Protein AF-0000000084914419 (afdb_homodimer)

Structure (mmCIF, N/CA/C/O backbone):
data_AF-0000000084914419-model_v1
#
loop_
_entity.id
_entity.type
_entity.pdbx_description
1 polymer 'Transcription factor CBF/NF-Y/archaeal histone domain-containing protein'
#
loop_
_atom_site.group_PDB
_atom_site.id
_atom_site.type_symbol
_atom_site.label_atom_id
_atom_site.label_alt_id
_atom_site.label_comp_id
_atom_site.label_asym_id
_atom_site.label_entity_id
_atom_site.label_seq_id
_atom_site.pdbx_PDB_ins_code
_atom_site.Cartn_x
_atom_site.Cartn_y
_atom_site.Cartn_z
_atom_site.occupancy
_atom_site.B_iso_or_equiv
_atom_site.auth_seq_id
_atom_site.auth_comp_id
_atom_site.auth_asym_id
_atom_site.auth_atom_id
_atom_site.pdbx_PDB_model_num
ATOM 1 N N . MET A 1 1 ? -6.496 -15.656 9.492 1 21.55 1 MET A N 1
ATOM 2 C CA . MET A 1 1 ? -5.09 -15.273 9.523 1 21.55 1 MET A CA 1
ATOM 3 C C . MET A 1 1 ? -4.883 -13.883 8.93 1 21.55 1 MET A C 1
ATOM 5 O O . MET A 1 1 ? -5.789 -13.336 8.305 1 21.55 1 MET A O 1
ATOM 9 N N . SER A 1 2 ? -3.531 -13.297 8.883 1 28.34 2 SER A N 1
ATOM 10 C CA . SER A 1 2 ? -2.791 -12.039 8.852 1 28.34 2 SER A CA 1
ATOM 11 C C . SER A 1 2 ? -2.857 -11.398 7.469 1 28.34 2 SER A C 1
ATOM 13 O O . SER A 1 2 ? -1.87 -11.398 6.73 1 28.34 2 SER A O 1
ATOM 15 N N . ASP A 1 3 ? -3.721 -11.43 6.793 1 35.62 3 ASP A N 1
ATOM 16 C CA . ASP A 1 3 ? -4.102 -10.883 5.492 1 35.62 3 ASP A CA 1
ATOM 17 C C . ASP A 1 3 ? -3.797 -9.391 5.418 1 35.62 3 ASP A C 1
ATOM 19 O O . ASP A 1 3 ? -4.145 -8.727 4.438 1 35.62 3 ASP A O 1
ATOM 23 N N . ASP A 1 4 ? -3.674 -8.656 6.512 1 37.75 4 ASP A N 1
ATOM 24 C CA . ASP A 1 4 ? -3.85 -7.238 6.82 1 37.75 4 ASP A CA 1
ATOM 25 C C . ASP A 1 4 ? -2.68 -6.414 6.297 1 37.75 4 ASP A C 1
ATOM 27 O O . ASP A 1 4 ? -2.816 -5.207 6.07 1 37.75 4 ASP A O 1
ATOM 31 N N . LEU A 1 5 ? -1.424 -6.922 6.523 1 41 5 LEU A N 1
ATOM 32 C CA . LEU A 1 5 ? -0.27 -6.031 6.441 1 41 5 LEU A CA 1
ATOM 33 C C . LEU A 1 5 ? 0.104 -5.762 4.988 1 41 5 LEU A C 1
ATOM 35 O O . LEU A 1 5 ? 1.113 -5.109 4.715 1 41 5 LEU A O 1
ATOM 39 N N . ALA A 1 6 ? -0.459 -6.469 3.99 1 44.22 6 ALA A N 1
ATOM 40 C CA . ALA A 1 6 ? -0.007 -6.359 2.605 1 44.22 6 ALA A CA 1
ATOM 41 C C . ALA A 1 6 ? -0.702 -5.199 1.896 1 44.22 6 ALA A C 1
ATOM 43 O O . ALA A 1 6 ? -1.805 -4.801 2.275 1 44.22 6 ALA A O 1
ATOM 44 N N . LEU A 1 7 ? 0.088 -4.238 1.209 1 53.97 7 LEU A N 1
ATOM 45 C CA . LEU A 1 7 ? -0.466 -3.195 0.351 1 53.97 7 LEU A CA 1
ATOM 46 C C . LEU A 1 7 ? -1.668 -3.715 -0.43 1 53.97 7 LEU A C 1
ATOM 48 O O . LEU A 1 7 ? -1.66 -4.855 -0.901 1 53.97 7 LEU A O 1
ATOM 52 N N . PRO A 1 8 ? -2.723 -3.025 -0.283 1 53.56 8 PRO A N 1
ATOM 53 C CA . PRO A 1 8 ? -3.857 -3.482 -1.089 1 53.56 8 PRO A CA 1
ATOM 54 C C . PRO A 1 8 ? -3.471 -3.783 -2.535 1 53.56 8 PRO A C 1
ATOM 56 O O . PRO A 1 8 ? -2.807 -2.969 -3.182 1 53.56 8 PRO A O 1
ATOM 59 N N . LYS A 1 9 ? -3.801 -4.91 -2.984 1 60.16 9 LYS A N 1
ATOM 60 C CA . LYS A 1 9 ? -3.502 -5.395 -4.328 1 60.16 9 LYS A CA 1
ATOM 61 C C . LYS A 1 9 ? -4.035 -4.438 -5.391 1 60.16 9 LYS A C 1
ATOM 63 O O . LYS A 1 9 ? -3.383 -4.207 -6.41 1 60.16 9 LYS A O 1
ATOM 68 N N . ALA A 1 10 ? -5.203 -3.854 -4.965 1 60.16 10 ALA A N 1
ATOM 69 C CA . ALA A 1 10 ? -5.824 -2.955 -5.93 1 60.16 10 ALA A CA 1
ATOM 70 C C . ALA A 1 10 ? -4.973 -1.71 -6.152 1 60.16 10 ALA A C 1
ATOM 72 O O . ALA A 1 10 ? -4.812 -1.254 -7.289 1 60.16 10 ALA A O 1
ATOM 73 N N . ALA A 1 11 ? -4.414 -1.115 -5.109 1 60.81 11 ALA A N 1
ATOM 74 C CA . ALA A 1 11 ? -3.537 0.046 -5.238 1 60.81 11 ALA A CA 1
ATOM 75 C C . ALA A 1 11 ? -2.254 -0.317 -5.98 1 60.81 11 ALA A C 1
ATOM 77 O O . ALA A 1 11 ? -1.783 0.444 -6.828 1 60.81 11 ALA A O 1
ATOM 78 N N . LEU A 1 12 ? -1.753 -1.44 -5.652 1 64.62 12 LEU A N 1
ATOM 79 C CA . LEU A 1 12 ? -0.555 -1.93 -6.324 1 64.62 12 LEU A CA 1
ATOM 80 C C . LEU A 1 12 ? -0.812 -2.125 -7.816 1 64.62 12 LEU A C 1
ATOM 82 O O . LEU A 1 12 ? 0.019 -1.754 -8.648 1 64.62 12 LEU A O 1
ATOM 86 N N . ASP A 1 13 ? -2.043 -2.576 -8.18 1 67.88 13 ASP A N 1
ATOM 87 C CA . ASP A 1 13 ? -2.408 -2.797 -9.578 1 67.88 13 ASP A CA 1
ATOM 88 C C . ASP A 1 13 ? -2.457 -1.479 -10.344 1 67.88 13 ASP A C 1
ATOM 90 O O . ASP A 1 13 ? -1.973 -1.396 -11.477 1 67.88 13 ASP A O 1
ATOM 94 N N . LYS A 1 14 ? -3.037 -0.556 -9.688 1 68.69 14 LYS A N 1
ATOM 95 C CA . LYS A 1 14 ? -3.15 0.754 -10.32 1 68.69 14 LYS A CA 1
ATOM 96 C C . LYS A 1 14 ? -1.773 1.372 -10.555 1 68.69 14 LYS A C 1
ATOM 98 O O . LYS A 1 14 ? -1.511 1.932 -11.617 1 68.69 14 LYS A O 1
ATOM 103 N N . LEU A 1 15 ? -0.928 1.227 -9.641 1 68.56 15 LEU A N 1
ATOM 104 C CA . LEU A 1 15 ? 0.414 1.792 -9.727 1 68.56 15 LEU A CA 1
ATOM 105 C C . LEU A 1 15 ? 1.236 1.089 -10.797 1 68.56 15 LEU A C 1
ATOM 107 O O . LEU A 1 15 ? 1.992 1.733 -11.531 1 68.56 15 LEU A O 1
ATOM 111 N N . ILE A 1 16 ? 1.043 -0.163 -10.836 1 67.38 16 ILE A N 1
ATOM 112 C CA . ILE A 1 16 ? 1.787 -0.962 -11.797 1 67.38 16 ILE A CA 1
ATOM 113 C C . ILE A 1 16 ? 1.252 -0.702 -13.203 1 67.38 16 ILE A C 1
ATOM 115 O O . ILE A 1 16 ? 2.025 -0.574 -14.15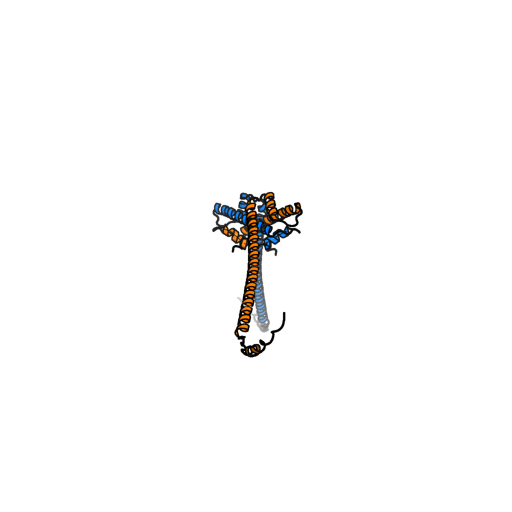6 1 67.38 16 ILE A O 1
ATOM 119 N N . LYS A 1 17 ? -0.083 -0.649 -13.281 1 64.69 17 LYS A N 1
ATOM 120 C CA . LYS A 1 17 ? -0.724 -0.437 -14.578 1 64.69 17 LYS A CA 1
ATOM 121 C C . LYS A 1 17 ? -0.284 0.885 -15.203 1 64.69 17 LYS A C 1
ATOM 123 O O . LYS A 1 17 ? -0.212 1.008 -16.422 1 64.69 17 LYS A O 1
ATOM 128 N N . GLN A 1 18 ? -0.116 1.788 -14.383 1 61.72 18 GLN A N 1
ATOM 129 C CA . GLN A 1 18 ? 0.331 3.082 -14.891 1 61.72 18 GLN A CA 1
ATOM 130 C C . GLN A 1 18 ? 1.66 2.955 -15.625 1 61.72 18 GLN A C 1
ATOM 132 O O . GLN A 1 18 ? 1.962 3.758 -16.516 1 61.72 18 GLN A O 1
ATOM 137 N N . HIS A 1 19 ? 2.361 2.061 -15.258 1 58.09 19 HIS A N 1
ATOM 138 C CA . HIS A 1 19 ? 3.684 1.934 -15.859 1 58.09 19 HIS A CA 1
ATOM 139 C C . HIS A 1 19 ? 3.752 0.726 -16.797 1 58.09 19 HIS A C 1
ATOM 141 O O . HIS A 1 19 ? 4.719 0.565 -17.531 1 58.09 19 HIS A O 1
ATOM 147 N N . LEU A 1 20 ? 2.732 -0.227 -16.547 1 60 20 LEU A N 1
ATOM 148 C CA . LEU A 1 20 ? 2.789 -1.429 -17.375 1 60 20 LEU A CA 1
ATOM 149 C C . LEU A 1 20 ? 1.917 -1.276 -18.609 1 60 20 LEU A C 1
ATOM 151 O O . LEU A 1 20 ? 0.817 -0.722 -18.531 1 60 20 LEU A O 1
ATOM 155 N N . GLY A 1 21 ? 2.461 -0.674 -19.531 1 49.22 21 GLY A N 1
ATOM 156 C CA . GLY A 1 21 ? 1.739 -0.713 -20.781 1 49.22 21 GLY A CA 1
ATOM 157 C C . GLY A 1 21 ? 0.874 -1.949 -20.938 1 49.22 21 GLY A C 1
ATOM 158 O O . GLY A 1 21 ? 0.257 -2.406 -19.984 1 49.22 21 GLY A O 1
ATOM 159 N N . SER A 1 22 ? 1.064 -2.586 -22.156 1 52.72 22 SER A N 1
ATOM 160 C CA . SER A 1 22 ? 0.425 -3.775 -22.719 1 52.72 22 SER A CA 1
ATOM 161 C C . SER A 1 22 ? 0.818 -5.027 -21.938 1 52.72 22 SER A C 1
ATOM 163 O O . SER A 1 22 ? 0.298 -6.113 -22.188 1 52.72 22 SER A O 1
ATOM 165 N N . VAL A 1 23 ? 1.902 -4.945 -21.062 1 58.88 23 VAL A N 1
ATOM 166 C CA . VAL A 1 23 ? 2.445 -6.184 -20.516 1 58.88 23 VAL A CA 1
ATOM 167 C C . VAL A 1 23 ? 1.723 -6.531 -19.219 1 58.88 23 VAL A C 1
ATOM 169 O O . VAL A 1 23 ? 1.435 -5.648 -18.406 1 58.88 23 VAL A O 1
ATOM 172 N N . ARG A 1 24 ? 1.302 -7.762 -19.078 1 73.56 24 ARG A N 1
ATOM 173 C CA . ARG A 1 24 ? 0.548 -8.289 -17.953 1 73.56 24 ARG A CA 1
ATOM 174 C C . ARG A 1 24 ? 1.47 -8.602 -16.781 1 73.56 24 ARG A C 1
ATOM 176 O O . ARG A 1 24 ? 2.545 -9.172 -16.953 1 73.56 24 ARG A O 1
ATOM 183 N N . ALA A 1 25 ? 1.325 -8.016 -15.68 1 81.62 25 ALA A N 1
ATOM 184 C CA . ALA A 1 25 ? 2.057 -8.336 -14.453 1 81.62 25 ALA A CA 1
ATOM 185 C C . ALA A 1 25 ? 1.453 -9.562 -13.766 1 81.62 25 ALA A C 1
ATOM 187 O O . ALA A 1 25 ? 0.256 -9.586 -13.477 1 81.62 25 ALA A O 1
ATOM 188 N N . SER A 1 26 ? 2.348 -10.547 -13.648 1 81.62 26 SER A N 1
ATOM 189 C CA . SER A 1 26 ? 1.874 -11.742 -12.961 1 81.62 26 SER A CA 1
ATOM 190 C C . SER A 1 26 ? 1.506 -11.445 -11.516 1 81.62 26 SER A C 1
ATOM 192 O O . SER A 1 26 ? 2.014 -10.484 -10.93 1 81.62 26 SER A O 1
ATOM 194 N N . SER A 1 27 ? 0.584 -12.188 -10.984 1 81.31 27 SER A N 1
ATOM 195 C CA . SER A 1 27 ? 0.19 -12.055 -9.586 1 81.31 27 SER A CA 1
ATOM 196 C C . SER A 1 27 ? 1.38 -12.258 -8.656 1 81.31 27 SER A C 1
ATOM 198 O O . SER A 1 27 ? 1.478 -11.602 -7.613 1 81.31 27 SER A O 1
ATOM 200 N N . ASP A 1 28 ? 2.258 -13.078 -9.07 1 84.69 28 ASP A N 1
ATOM 201 C CA . ASP A 1 28 ? 3.447 -13.375 -8.281 1 84.69 28 ASP A CA 1
ATOM 202 C C . ASP A 1 28 ? 4.371 -12.156 -8.195 1 84.69 28 ASP A C 1
ATOM 204 O O . ASP A 1 28 ? 4.98 -11.906 -7.156 1 84.69 28 ASP A O 1
ATOM 208 N N . LEU A 1 29 ? 4.336 -11.469 -9.234 1 86.56 29 LEU A N 1
ATOM 209 C CA . LEU A 1 29 ? 5.141 -10.25 -9.289 1 86.56 29 LEU A CA 1
ATOM 210 C C . LEU A 1 29 ? 4.605 -9.203 -8.32 1 86.56 29 LEU A C 1
ATOM 212 O O . LEU A 1 29 ? 5.379 -8.562 -7.602 1 86.56 29 LEU A O 1
ATOM 216 N N . LYS A 1 30 ? 3.408 -9.078 -8.32 1 84.44 30 LYS A N 1
ATOM 217 C CA . LYS A 1 30 ? 2.77 -8.102 -7.441 1 84.44 30 LYS A CA 1
ATOM 218 C C . LYS A 1 30 ? 3.043 -8.414 -5.973 1 84.44 30 LYS A C 1
ATOM 220 O O . LYS A 1 30 ? 3.285 -7.512 -5.172 1 84.44 30 LYS A O 1
ATOM 225 N N . THR A 1 31 ? 3.053 -9.648 -5.66 1 86 31 THR A N 1
ATOM 226 C CA . THR A 1 31 ? 3.344 -10.094 -4.301 1 86 31 THR A CA 1
ATOM 227 C C . THR A 1 31 ? 4.789 -9.773 -3.928 1 86 31 THR A C 1
ATOM 229 O O . THR A 1 31 ? 5.07 -9.359 -2.803 1 86 31 THR A O 1
ATOM 232 N N . ALA A 1 32 ? 5.621 -9.945 -4.836 1 90.19 32 ALA A N 1
ATOM 233 C CA . ALA A 1 32 ? 7.039 -9.672 -4.598 1 90.19 32 ALA A CA 1
ATOM 234 C C . ALA A 1 32 ? 7.273 -8.188 -4.344 1 90.19 32 ALA A C 1
ATOM 236 O O . ALA A 1 32 ? 7.984 -7.816 -3.406 1 90.19 32 ALA A O 1
ATOM 237 N N . ILE A 1 33 ? 6.684 -7.355 -5.152 1 89.94 33 ILE A N 1
ATOM 238 C CA . ILE A 1 33 ? 6.824 -5.914 -5.012 1 89.94 33 ILE A CA 1
ATOM 239 C C . ILE A 1 33 ? 6.223 -5.465 -3.68 1 89.94 33 ILE A C 1
ATOM 241 O O . ILE A 1 33 ? 6.809 -4.641 -2.973 1 89.94 33 ILE A O 1
ATOM 245 N N . SER A 1 34 ? 5.117 -5.992 -3.385 1 87.81 34 SER A N 1
ATOM 246 C CA . SER A 1 34 ? 4.465 -5.672 -2.119 1 87.81 34 SER A CA 1
ATOM 247 C C . SER A 1 34 ? 5.359 -6.02 -0.934 1 87.81 34 SER A C 1
ATOM 249 O O . SER A 1 34 ? 5.414 -5.273 0.048 1 87.81 34 SER A O 1
ATOM 251 N N . ALA A 1 35 ? 6.051 -7.129 -1.002 1 88.38 35 ALA A N 1
ATOM 252 C CA . ALA A 1 35 ? 6.973 -7.547 0.051 1 88.38 35 ALA A CA 1
ATOM 253 C C . ALA A 1 35 ? 8.125 -6.559 0.196 1 88.38 35 ALA A C 1
ATOM 255 O O . ALA A 1 35 ? 8.555 -6.254 1.312 1 88.38 35 ALA A O 1
ATOM 256 N N . CYS A 1 36 ? 8.508 -6.102 -0.906 1 91.38 36 CYS A N 1
ATOM 257 C CA . CYS A 1 36 ? 9.57 -5.102 -0.876 1 91.38 36 CYS A CA 1
ATOM 258 C C . CYS A 1 36 ? 9.102 -3.82 -0.202 1 91.38 36 CYS A C 1
ATOM 260 O O . CYS A 1 36 ? 9.812 -3.248 0.624 1 91.38 36 CYS A O 1
ATOM 262 N N . CYS A 1 37 ? 7.945 -3.385 -0.566 1 90.12 37 CYS A N 1
ATOM 263 C CA . CYS A 1 37 ? 7.379 -2.184 0.039 1 90.12 37 CYS A CA 1
ATOM 264 C C . CYS A 1 37 ? 7.238 -2.348 1.548 1 90.12 37 CYS A C 1
ATOM 266 O O . CYS A 1 37 ? 7.566 -1.438 2.309 1 90.12 37 CYS A O 1
ATOM 268 N N . THR A 1 38 ? 6.824 -3.439 1.947 1 87.75 38 THR A N 1
ATOM 269 C CA . THR A 1 38 ? 6.672 -3.723 3.369 1 87.75 38 THR A CA 1
ATOM 270 C C . THR A 1 38 ? 8.016 -3.621 4.086 1 87.75 38 THR A C 1
ATOM 272 O O . THR A 1 38 ? 8.102 -3.045 5.176 1 87.75 38 THR A O 1
ATOM 275 N N . GLU A 1 39 ? 8.977 -4.168 3.498 1 91.38 39 GLU A N 1
ATOM 276 C CA . GLU A 1 39 ? 10.312 -4.094 4.078 1 91.38 39 GLU A CA 1
ATOM 277 C C . GLU A 1 39 ? 10.812 -2.652 4.137 1 91.38 39 GLU A C 1
ATOM 279 O O . GLU A 1 39 ? 11.438 -2.248 5.117 1 91.38 39 GLU A O 1
ATOM 284 N N . MET A 1 40 ? 10.555 -1.952 3.064 1 93.38 40 MET A N 1
ATOM 285 C CA . MET A 1 40 ? 10.953 -0.549 3.045 1 93.38 40 MET A CA 1
ATOM 286 C C . MET A 1 40 ? 10.281 0.227 4.172 1 93.38 40 MET A C 1
ATOM 288 O O . MET A 1 40 ? 10.93 1.018 4.859 1 93.38 40 MET A O 1
ATOM 292 N N . ILE A 1 41 ? 9.047 0.003 4.34 1 90.12 41 ILE A N 1
ATOM 293 C CA . ILE A 1 41 ? 8.289 0.667 5.395 1 90.12 41 ILE A CA 1
ATOM 294 C C . ILE A 1 41 ? 8.891 0.324 6.754 1 90.12 41 ILE A C 1
ATOM 296 O O . ILE A 1 41 ? 9.117 1.21 7.586 1 90.12 41 ILE A O 1
ATOM 300 N N . HIS A 1 42 ? 9.195 -0.925 6.945 1 88.19 42 HIS A N 1
ATOM 301 C CA . HIS A 1 42 ? 9.812 -1.359 8.195 1 88.19 42 HIS A CA 1
ATOM 302 C C . HIS A 1 42 ? 11.141 -0.647 8.438 1 88.19 42 HIS A C 1
ATOM 304 O O . HIS A 1 42 ? 11.391 -0.157 9.539 1 88.19 42 HIS A O 1
ATOM 310 N N . MET A 1 43 ? 11.914 -0.592 7.48 1 93.12 43 MET A N 1
ATOM 311 C CA . MET A 1 43 ? 13.234 0.02 7.598 1 93.12 43 MET A CA 1
ATOM 312 C C . MET A 1 43 ? 13.117 1.513 7.887 1 93.12 43 MET A C 1
ATOM 314 O O . MET A 1 43 ? 13.789 2.029 8.781 1 93.12 43 MET A O 1
ATOM 318 N N . LEU A 1 44 ? 12.281 2.15 7.156 1 93.69 44 LEU A N 1
ATOM 319 C CA . LEU A 1 44 ? 12.125 3.592 7.316 1 93.69 44 LEU A CA 1
ATOM 320 C C . LEU A 1 44 ? 11.531 3.928 8.68 1 93.69 44 LEU A C 1
ATOM 322 O O . LEU A 1 44 ? 11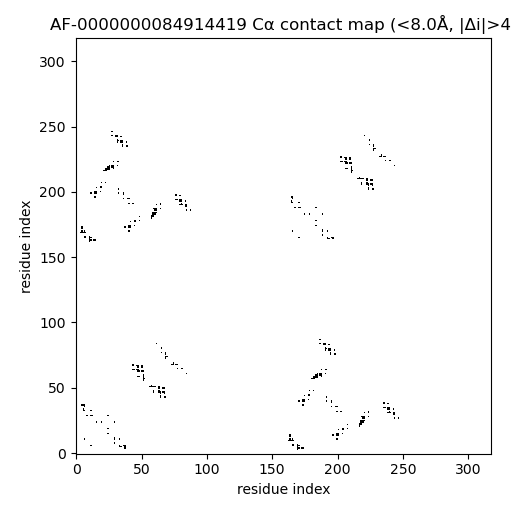.984 4.859 9.344 1 93.69 44 LEU A O 1
ATOM 326 N N . ALA A 1 45 ? 10.539 3.199 9.031 1 90.25 45 ALA A N 1
ATOM 327 C CA . ALA A 1 45 ? 9.898 3.426 10.32 1 90.25 45 ALA A CA 1
ATOM 328 C C . ALA A 1 45 ? 10.883 3.207 11.469 1 90.25 45 ALA A C 1
ATOM 330 O O . ALA A 1 45 ? 10.992 4.039 12.375 1 90.25 45 ALA A O 1
ATOM 331 N N . SER A 1 46 ? 11.602 2.145 11.414 1 89.75 46 SER A N 1
ATOM 332 C CA . SER A 1 46 ? 12.562 1.807 12.453 1 89.75 46 SER A CA 1
ATOM 333 C C . SER A 1 46 ? 13.68 2.842 12.531 1 89.75 46 SER A C 1
ATOM 335 O O . SER A 1 46 ? 14.039 3.297 13.625 1 89.75 46 SER A O 1
ATOM 337 N N . GLN A 1 47 ? 14.188 3.191 11.367 1 93.75 47 GLN A N 1
ATOM 338 C CA . GLN A 1 47 ? 15.281 4.164 11.336 1 93.75 47 GLN A CA 1
ATOM 339 C C . GLN A 1 47 ? 14.805 5.539 11.797 1 93.75 47 GLN A C 1
ATOM 341 O O . GLN A 1 47 ? 15.516 6.23 12.523 1 93.75 47 GLN A O 1
ATOM 346 N N . SER A 1 48 ? 13.633 5.914 11.398 1 93.44 48 SER A N 1
ATOM 347 C CA . SER A 1 48 ? 13.07 7.195 11.812 1 93.44 48 SER A CA 1
ATOM 348 C C . SER A 1 48 ? 12.805 7.227 13.312 1 93.44 48 SER A C 1
ATOM 350 O O . SER A 1 48 ? 13.023 8.25 13.961 1 93.44 48 SER A O 1
ATOM 352 N N . ASN A 1 49 ? 12.375 6.16 13.812 1 89.56 49 ASN A N 1
ATOM 353 C CA . ASN A 1 49 ? 12.164 6.039 15.25 1 89.56 49 ASN A CA 1
ATOM 354 C C . ASN A 1 49 ? 1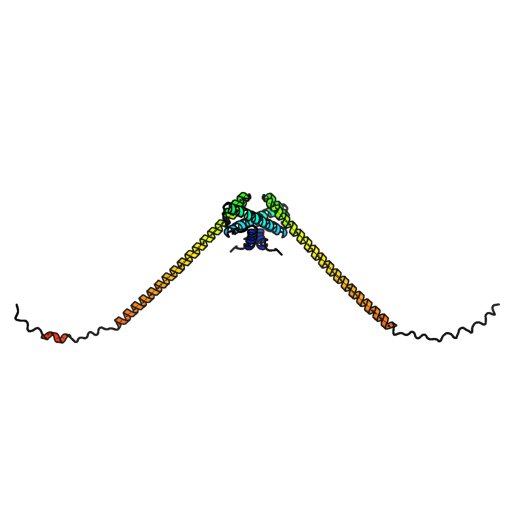3.469 6.219 16.031 1 89.56 49 ASN A C 1
ATOM 356 O O . ASN A 1 49 ? 13.5 6.895 17.062 1 89.56 49 ASN A O 1
ATOM 360 N N . GLY A 1 50 ? 14.43 5.559 15.477 1 91.5 50 GLY A N 1
ATOM 361 C CA . GLY A 1 50 ? 15.734 5.719 16.109 1 91.5 50 GLY A CA 1
ATOM 362 C C . GLY A 1 50 ? 16.219 7.152 16.109 1 91.5 50 GLY A C 1
ATOM 363 O O . GLY A 1 50 ? 16.797 7.613 17.094 1 91.5 50 GLY A O 1
ATOM 364 N N . ILE A 1 51 ? 16 7.828 15.086 1 93.62 51 ILE A N 1
ATOM 365 C CA . ILE A 1 51 ? 16.422 9.219 14.953 1 93.62 51 ILE A CA 1
ATOM 366 C C . ILE A 1 51 ? 15.648 10.086 15.945 1 93.62 51 ILE A C 1
ATOM 368 O O . ILE A 1 51 ? 16.234 10.906 16.656 1 93.62 51 ILE A O 1
ATOM 372 N N . ALA A 1 52 ? 14.336 9.867 16 1 91.5 52 ALA A N 1
ATOM 373 C CA . ALA A 1 52 ? 13.508 10.633 16.938 1 91.5 52 ALA A CA 1
ATOM 374 C C . ALA A 1 52 ? 13.914 10.344 18.375 1 91.5 52 ALA A C 1
ATOM 376 O O . ALA A 1 52 ? 14 11.258 19.203 1 91.5 52 ALA A O 1
ATOM 377 N N . GLU A 1 53 ? 14.164 9.156 18.688 1 89.88 53 GLU A N 1
ATOM 378 C CA . GLU A 1 53 ? 14.578 8.75 20.031 1 89.88 53 GLU A CA 1
ATOM 379 C C . GLU A 1 53 ? 15.922 9.367 20.406 1 89.88 53 GLU A C 1
ATOM 381 O O . GLU A 1 53 ? 16.141 9.75 21.562 1 89.88 53 GLU A O 1
ATOM 386 N N . GLY A 1 54 ? 16.781 9.375 19.453 1 93.81 54 GLY A N 1
ATOM 387 C CA . GLY A 1 54 ? 18.078 10 19.672 1 93.81 54 GLY A CA 1
ATOM 388 C C . GLY A 1 54 ? 17.969 11.469 20.016 1 93.81 54 GLY A C 1
ATOM 389 O O . GLY A 1 54 ? 18.828 12.016 20.719 1 93.81 54 GLY A O 1
ATOM 390 N N . LYS A 1 55 ? 16.969 12.047 19.578 1 92.75 55 LYS A N 1
ATOM 391 C CA . LYS A 1 55 ? 16.734 13.461 19.828 1 92.75 55 LYS A CA 1
ATOM 392 C C . LYS A 1 55 ? 15.781 13.648 21.016 1 92.75 55 LYS A C 1
ATOM 394 O O . LYS A 1 55 ? 15.305 14.758 21.266 1 92.75 55 LYS A O 1
ATOM 399 N N . LYS A 1 56 ? 15.336 12.523 21.625 1 91.88 56 LYS A N 1
ATOM 400 C CA . LYS A 1 56 ? 14.461 12.492 22.797 1 91.88 56 LYS A CA 1
ATOM 401 C C . LYS A 1 56 ? 13.094 13.07 22.484 1 91.88 56 LYS A C 1
ATOM 403 O O . LYS A 1 56 ? 12.523 13.812 23.281 1 91.88 56 LYS A O 1
ATOM 408 N N . ARG A 1 57 ? 12.703 12.812 21.297 1 89.62 57 ARG A N 1
ATOM 409 C CA . ARG A 1 57 ? 11.367 13.219 20.875 1 89.62 57 ARG A CA 1
ATOM 410 C C . ARG A 1 57 ? 10.398 12.039 20.922 1 89.62 57 ARG A C 1
ATOM 412 O O . ARG A 1 57 ? 10.773 10.906 20.594 1 89.62 57 ARG A O 1
ATOM 419 N N . LYS A 1 58 ? 9.211 12.406 21.188 1 84.44 58 LYS A N 1
ATOM 420 C CA . LYS A 1 58 ? 8.195 11.359 21.281 1 84.44 58 LYS A CA 1
ATOM 421 C C . LYS A 1 58 ? 7.418 11.227 19.984 1 84.44 58 LYS A C 1
ATOM 423 O O . LYS A 1 58 ? 6.734 10.227 19.766 1 84.44 58 LYS A O 1
ATOM 428 N N . ILE A 1 59 ? 7.594 12.234 19.109 1 88 59 ILE A N 1
ATOM 429 C CA . ILE A 1 59 ? 6.883 12.227 17.844 1 88 59 ILE A CA 1
ATOM 430 C C . ILE A 1 59 ? 7.887 12.164 16.688 1 88 59 ILE A C 1
ATOM 432 O O . ILE A 1 59 ? 8.867 12.914 16.672 1 88 59 ILE A O 1
ATOM 436 N N . ILE A 1 60 ? 7.594 11.211 15.852 1 90.88 60 ILE A N 1
ATOM 437 C CA . ILE A 1 60 ? 8.398 11.109 14.641 1 90.88 60 ILE A CA 1
ATOM 438 C C . ILE A 1 60 ? 7.875 12.078 13.586 1 90.88 60 ILE A C 1
ATOM 440 O O . ILE A 1 60 ? 6.684 12.062 13.258 1 90.88 60 ILE A O 1
ATOM 444 N N . ASN A 1 61 ? 8.773 12.898 13.086 1 89.19 61 ASN A N 1
ATOM 445 C CA . ASN A 1 61 ? 8.375 13.906 12.102 1 89.19 61 ASN A CA 1
ATOM 446 C C . ASN A 1 61 ? 8.883 13.555 10.711 1 89.19 61 ASN A C 1
ATOM 448 O O . ASN A 1 61 ? 9.766 12.703 10.562 1 89.19 61 ASN A O 1
ATOM 452 N N . PRO A 1 62 ? 8.297 14.188 9.727 1 91.38 62 PRO A N 1
ATOM 453 C CA . PRO A 1 62 ? 8.695 13.906 8.344 1 91.38 62 PRO A CA 1
ATOM 454 C C . PRO A 1 62 ? 10.18 14.18 8.094 1 91.38 62 PRO A C 1
ATOM 456 O O . PRO A 1 62 ? 10.797 13.523 7.254 1 91.38 62 PRO A O 1
ATOM 459 N N . GLU A 1 63 ? 10.664 15.086 8.859 1 93.69 63 GLU A N 1
ATOM 460 C CA . GLU A 1 63 ? 12.086 15.383 8.703 1 93.69 63 GLU A CA 1
ATOM 461 C C . GLU A 1 63 ? 12.938 14.188 9.117 1 93.69 63 GLU A C 1
ATOM 463 O O . GLU A 1 63 ? 14.023 13.969 8.562 1 93.69 63 GLU A O 1
ATOM 468 N N . ASP A 1 64 ? 12.469 13.453 10.055 1 95 64 ASP A N 1
ATOM 469 C CA . ASP A 1 64 ? 13.18 12.25 10.469 1 95 64 ASP A CA 1
ATOM 470 C C . ASP A 1 64 ? 13.234 11.227 9.344 1 95 64 ASP A C 1
ATOM 472 O O . ASP A 1 64 ? 14.211 10.484 9.219 1 95 64 ASP A O 1
ATOM 476 N N . VAL A 1 65 ? 12.203 11.195 8.492 1 94.88 65 VAL A N 1
ATOM 477 C CA . VAL A 1 65 ? 12.148 10.273 7.355 1 94.88 65 VAL A CA 1
ATOM 478 C C . VAL A 1 65 ? 13.211 10.656 6.332 1 94.88 65 VAL A C 1
ATOM 480 O O . VAL A 1 65 ? 13.867 9.781 5.754 1 94.88 65 VAL A O 1
ATOM 483 N N . ILE A 1 66 ? 13.414 11.961 6.168 1 97.25 66 ILE A N 1
ATOM 484 C CA . ILE A 1 66 ? 14.43 12.43 5.234 1 97.25 66 ILE A CA 1
ATOM 485 C C . ILE A 1 66 ? 15.812 12.008 5.715 1 97.25 66 ILE A C 1
ATOM 487 O O . ILE A 1 66 ? 16.625 11.523 4.926 1 97.25 66 ILE A O 1
ATOM 491 N N . GLN A 1 67 ? 16.016 12.164 6.965 1 97.25 67 GLN A N 1
ATOM 492 C CA . GLN A 1 67 ? 17.281 11.75 7.539 1 97.25 67 GLN A CA 1
ATOM 493 C C . GLN A 1 67 ? 17.469 10.234 7.441 1 97.25 67 GLN A C 1
ATOM 495 O O . GLN A 1 67 ? 18.562 9.75 7.16 1 97.25 67 GLN A O 1
ATOM 500 N N . ALA A 1 68 ? 16.422 9.477 7.684 1 96.75 68 ALA A N 1
ATOM 501 C CA . ALA A 1 68 ? 16.453 8.023 7.57 1 96.75 68 ALA A CA 1
ATOM 502 C C . ALA A 1 68 ? 16.844 7.594 6.156 1 96.75 68 ALA A C 1
ATOM 504 O O . ALA A 1 68 ? 17.656 6.684 5.973 1 96.75 68 ALA A O 1
ATOM 505 N N . LEU A 1 69 ? 16.312 8.273 5.156 1 97.44 69 LEU A N 1
ATOM 506 C CA . LEU A 1 69 ? 16.594 7.969 3.76 1 97.44 69 LEU A CA 1
ATOM 507 C C . LEU A 1 69 ? 18.078 8.164 3.453 1 97.44 69 LEU A C 1
ATOM 509 O O . LEU A 1 69 ? 18.688 7.348 2.752 1 97.44 69 LEU A O 1
ATOM 513 N N . LYS A 1 70 ? 18.625 9.18 3.992 1 97.12 70 LYS A N 1
ATOM 514 C CA . LYS A 1 70 ? 20.047 9.445 3.801 1 97.12 70 LYS A CA 1
ATOM 515 C C . LYS A 1 70 ? 20.906 8.367 4.453 1 97.12 70 LYS A C 1
ATOM 517 O O . LYS A 1 70 ? 21.828 7.848 3.838 1 97.12 70 LYS A O 1
ATOM 522 N N . GLU A 1 71 ? 20.516 7.965 5.598 1 96.38 71 GLU A N 1
ATOM 523 C CA . GLU A 1 71 ? 21.312 7 6.363 1 96.38 71 GLU A CA 1
ATOM 524 C C . GLU A 1 71 ? 21.188 5.602 5.77 1 96.38 71 GLU A C 1
ATOM 526 O O . GLU A 1 71 ? 22.125 4.809 5.836 1 96.38 71 GLU A O 1
ATOM 531 N N . LEU A 1 72 ? 20.062 5.336 5.199 1 95.12 72 LEU A N 1
ATOM 532 C CA . LEU A 1 72 ? 19.812 4.023 4.609 1 95.12 72 LEU A CA 1
ATOM 533 C C . LEU A 1 72 ? 20.281 3.984 3.158 1 95.12 72 LEU A C 1
ATOM 535 O O . LEU A 1 72 ? 20.094 2.979 2.469 1 95.12 72 LEU A O 1
ATOM 539 N N . GLU A 1 73 ? 20.75 5.09 2.645 1 94.5 73 GLU A N 1
ATOM 540 C CA . GLU A 1 73 ? 21.25 5.199 1.277 1 94.5 73 GLU A CA 1
ATOM 541 C C . GLU A 1 73 ? 20.125 5.062 0.264 1 94.5 73 GLU A C 1
ATOM 543 O O . GLU A 1 73 ? 20.266 4.367 -0.745 1 94.5 73 GLU A O 1
ATOM 548 N N . LEU A 1 74 ? 19.031 5.641 0.568 1 96.19 74 LEU A N 1
ATOM 549 C CA . LEU A 1 74 ? 17.844 5.676 -0.289 1 96.19 74 LEU A CA 1
ATOM 550 C C . LEU A 1 74 ? 17.531 7.102 -0.715 1 96.19 74 LEU A C 1
ATOM 552 O O . LEU A 1 74 ? 16.359 7.508 -0.721 1 96.19 74 LEU A O 1
ATOM 556 N N . GLU A 1 75 ? 18.547 7.801 -1.058 1 96.31 75 GLU A N 1
ATOM 557 C CA . GLU A 1 75 ? 18.406 9.227 -1.352 1 96.31 75 GLU A CA 1
ATOM 558 C C . GLU A 1 75 ? 17.578 9.445 -2.605 1 96.31 75 GLU A C 1
ATOM 560 O O . GLU A 1 75 ? 16.984 10.516 -2.783 1 96.31 75 GLU A O 1
ATOM 565 N N . GLN A 1 76 ? 17.453 8.477 -3.42 1 94.19 76 GLN A N 1
ATOM 566 C CA . GLN A 1 76 ? 16.688 8.594 -4.648 1 94.19 76 GLN A CA 1
ATOM 567 C C . GLN A 1 76 ? 15.203 8.805 -4.344 1 94.19 76 GLN A C 1
ATOM 569 O O . GLN A 1 76 ? 14.438 9.227 -5.215 1 94.19 76 GLN A O 1
ATOM 574 N N . TYR A 1 77 ? 14.836 8.555 -3.146 1 96.44 77 TYR A N 1
ATOM 575 C CA . TYR A 1 77 ? 13.43 8.672 -2.775 1 96.44 77 TYR A CA 1
ATOM 576 C C . TYR A 1 77 ? 13.148 10.016 -2.1 1 96.44 77 TYR A C 1
ATOM 578 O O . TYR A 1 77 ? 12 10.359 -1.843 1 96.44 77 TYR A O 1
ATOM 586 N N . ILE A 1 78 ? 14.125 10.82 -1.859 1 97.25 78 ILE A N 1
ATOM 587 C CA . ILE A 1 78 ? 13.992 12.062 -1.112 1 97.25 78 ILE A CA 1
ATOM 588 C C . ILE A 1 78 ? 13.086 13.023 -1.874 1 97.25 78 ILE A C 1
ATOM 590 O O . ILE A 1 78 ? 12.203 13.648 -1.287 1 97.25 78 ILE A O 1
ATOM 594 N N . PRO A 1 79 ? 13.219 13.102 -3.158 1 96.94 79 PRO A N 1
ATOM 595 C CA . PRO A 1 79 ? 12.328 14.016 -3.879 1 96.94 79 PRO A CA 1
ATOM 596 C C . PRO A 1 79 ? 10.859 13.664 -3.713 1 96.94 79 PRO A C 1
ATOM 598 O O . PRO A 1 79 ? 10.016 14.547 -3.533 1 96.94 79 PRO A O 1
ATOM 601 N N . ALA A 1 80 ? 10.594 12.398 -3.727 1 93.38 80 ALA A N 1
ATOM 602 C CA . ALA A 1 80 ? 9.211 11.953 -3.545 1 93.38 80 ALA A CA 1
ATOM 603 C C . ALA A 1 80 ? 8.711 12.273 -2.143 1 93.38 80 ALA A C 1
ATOM 605 O O . ALA A 1 80 ? 7.582 12.742 -1.975 1 93.38 80 ALA A O 1
ATOM 606 N N . ALA A 1 81 ? 9.539 12.062 -1.194 1 94.69 81 ALA A N 1
ATOM 607 C CA . ALA A 1 81 ? 9.18 12.359 0.192 1 94.69 81 ALA A CA 1
ATOM 608 C C . ALA A 1 81 ? 8.945 13.859 0.389 1 94.69 81 ALA A C 1
ATOM 610 O O . ALA A 1 81 ? 7.945 14.258 0.982 1 94.69 81 ALA A O 1
ATOM 611 N N . GLU A 1 82 ? 9.828 14.641 -0.163 1 96.25 82 GLU A N 1
ATOM 612 C CA . GLU A 1 82 ? 9.727 16.094 -0.025 1 96.25 82 GLU A CA 1
ATOM 613 C C . GLU A 1 82 ? 8.492 16.625 -0.734 1 96.25 82 GLU A C 1
ATOM 615 O O . GLU A 1 82 ? 7.832 17.547 -0.234 1 96.25 82 GLU A O 1
ATOM 620 N N . ALA A 1 83 ? 8.258 16.094 -1.853 1 94 83 ALA A N 1
ATOM 621 C CA . ALA A 1 83 ? 7.07 16.5 -2.594 1 94 83 ALA A CA 1
ATOM 622 C C . ALA A 1 83 ? 5.801 16.219 -1.801 1 94 83 ALA A C 1
ATOM 624 O O . ALA A 1 83 ? 4.875 17.031 -1.784 1 94 83 ALA A O 1
ATOM 625 N N . SER A 1 84 ? 5.816 15.047 -1.188 1 92.06 84 SER A N 1
ATOM 626 C CA . SER A 1 84 ? 4.652 14.688 -0.389 1 92.06 84 SER A CA 1
ATOM 627 C C . SER A 1 84 ? 4.492 15.617 0.809 1 92.06 84 SER A C 1
ATOM 629 O O . SER A 1 84 ? 3.371 15.992 1.16 1 92.06 84 SER A O 1
ATOM 631 N N . MET A 1 85 ? 5.523 16.016 1.396 1 92.81 85 MET A N 1
ATOM 632 C CA . MET A 1 85 ? 5.5 16.938 2.533 1 92.81 85 MET A CA 1
ATOM 633 C C . MET A 1 85 ? 5.008 18.312 2.109 1 92.81 85 MET A C 1
ATOM 635 O O . MET A 1 85 ? 4.25 18.953 2.842 1 92.81 85 MET A O 1
ATOM 639 N N . ALA A 1 86 ? 5.473 18.719 0.978 1 93.94 86 ALA A N 1
ATOM 640 C CA . ALA A 1 86 ? 5.031 20.016 0.441 1 93.94 86 ALA A CA 1
ATOM 641 C C . ALA A 1 86 ? 3.527 20 0.178 1 93.94 86 ALA A C 1
ATOM 643 O O . ALA A 1 86 ? 2.844 21 0.436 1 93.94 86 ALA A O 1
ATOM 644 N N . GLN A 1 87 ? 3.08 18.891 -0.256 1 91.88 87 GLN A N 1
ATOM 645 C CA . GLN A 1 87 ? 1.655 18.75 -0.541 1 91.88 87 GLN A CA 1
ATOM 646 C C . GLN A 1 87 ? 0.828 18.844 0.738 1 91.88 87 GLN A C 1
ATOM 648 O O . GLN A 1 87 ? -0.234 19.469 0.755 1 91.88 87 GLN A O 1
ATOM 653 N N . VAL A 1 88 ? 1.304 18.203 1.732 1 88.44 88 VAL A N 1
ATOM 654 C CA . VAL A 1 88 ? 0.607 18.219 3.016 1 88.44 88 VAL A CA 1
ATOM 655 C C . VAL A 1 88 ? 0.566 19.641 3.568 1 88.44 88 VAL A C 1
ATOM 657 O O . VAL A 1 88 ? -0.463 20.078 4.086 1 88.44 88 VAL A O 1
ATOM 660 N N . LYS A 1 89 ? 1.616 20.359 3.459 1 91.81 89 LYS A N 1
ATOM 661 C CA . LYS A 1 89 ? 1.694 21.734 3.93 1 91.81 89 LYS A CA 1
ATOM 662 C C . LYS A 1 89 ? 0.754 22.641 3.139 1 91.81 89 LYS A C 1
ATOM 664 O O . LYS A 1 89 ? 0.084 23.5 3.713 1 91.81 89 LYS A O 1
ATOM 669 N N . GLU A 1 90 ? 0.761 22.422 1.909 1 92.88 90 GLU A N 1
ATOM 670 C CA . GLU A 1 90 ? -0.121 23.219 1.057 1 92.88 90 GLU A CA 1
ATOM 671 C C . GLU A 1 90 ? -1.588 22.938 1.376 1 92.88 90 GLU A C 1
ATOM 673 O O . GLU A 1 90 ? -2.4 23.875 1.422 1 92.88 90 GLU A O 1
ATOM 678 N N . ALA A 1 91 ? -1.843 21.688 1.563 1 90.81 91 ALA A N 1
ATOM 679 C CA . ALA A 1 91 ? -3.213 21.312 1.912 1 90.81 91 ALA A CA 1
ATOM 680 C C . ALA A 1 91 ? -3.631 21.953 3.236 1 90.81 91 ALA A C 1
ATOM 682 O O . ALA A 1 91 ? -4.77 22.406 3.383 1 90.81 91 ALA A O 1
ATOM 683 N N . ALA A 1 92 ? -2.752 21.969 4.125 1 89.69 92 ALA A N 1
ATOM 684 C CA . ALA A 1 92 ? -3.023 22.578 5.43 1 89.69 92 ALA A CA 1
ATOM 685 C C . ALA A 1 92 ? -3.26 24.078 5.297 1 89.69 92 ALA A C 1
ATOM 687 O O . ALA A 1 92 ? -4.141 24.641 5.961 1 89.69 92 ALA A O 1
ATOM 688 N N . LYS A 1 93 ? -2.516 24.703 4.484 1 93.25 93 LYS A N 1
ATOM 689 C CA . LYS A 1 93 ? -2.666 26.125 4.238 1 93.25 93 LYS A CA 1
ATOM 690 C C . LYS A 1 93 ? -4.023 26.438 3.617 1 93.25 93 LYS A C 1
ATOM 692 O O . LYS A 1 93 ? -4.699 27.391 4.031 1 93.25 93 LYS A O 1
ATOM 697 N N . VAL A 1 94 ? -4.348 25.656 2.682 1 93 94 VAL A N 1
ATOM 698 C CA . VAL A 1 94 ? -5.617 25.844 1.985 1 93 94 VAL A CA 1
ATOM 699 C C . VAL A 1 94 ? -6.773 25.656 2.961 1 93 94 VAL A C 1
ATOM 701 O O . VAL A 1 94 ? -7.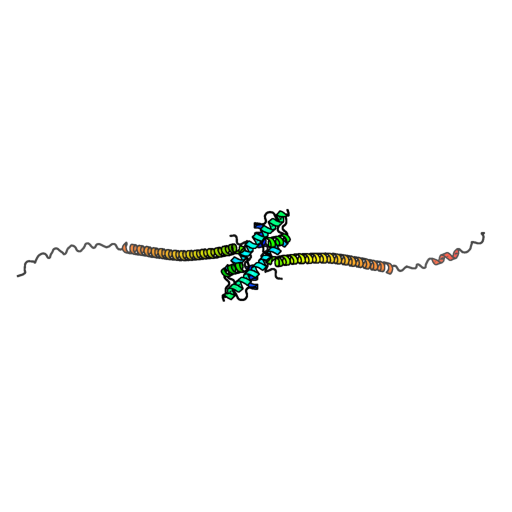73 26.438 2.955 1 93 94 VAL A O 1
ATOM 704 N N . GLN A 1 95 ? -6.668 24.688 3.777 1 93.19 95 GLN A N 1
ATOM 705 C CA . GLN A 1 95 ? -7.707 24.422 4.766 1 93.19 95 GLN A CA 1
ATOM 706 C C . GLN A 1 95 ? -7.816 25.562 5.77 1 93.19 95 GLN A C 1
ATOM 708 O O . GLN A 1 95 ? -8.922 25.953 6.152 1 93.19 95 GLN A O 1
ATOM 713 N N . ARG A 1 96 ? -6.738 26.141 6.156 1 93.69 96 ARG A N 1
ATOM 714 C CA . ARG A 1 96 ? -6.723 27.266 7.074 1 93.69 96 ARG A CA 1
ATOM 715 C C . ARG A 1 96 ? -7.359 28.5 6.438 1 93.69 96 ARG A C 1
ATOM 717 O O . ARG A 1 96 ? -8.109 29.219 7.094 1 93.69 96 ARG A O 1
ATOM 724 N N . GLN A 1 97 ? -7.059 28.641 5.23 1 93.88 97 GLN A N 1
ATOM 725 C CA . GLN A 1 97 ? -7.617 29.766 4.496 1 93.88 97 GLN A CA 1
ATOM 726 C C . GLN A 1 97 ? -9.125 29.609 4.312 1 93.88 97 GLN A C 1
ATOM 728 O O . GLN A 1 97 ? -9.875 30.594 4.441 1 93.88 97 GLN A O 1
ATOM 733 N N . ARG A 1 98 ? -9.539 28.422 4.059 1 93.12 98 ARG A N 1
ATOM 734 C CA . ARG A 1 98 ? -10.961 28.156 3.896 1 93.12 98 ARG A CA 1
ATOM 735 C C . ARG A 1 98 ? -11.719 28.406 5.195 1 93.12 98 ARG A C 1
ATOM 737 O O . ARG A 1 98 ? -12.797 29 5.184 1 93.12 98 ARG A O 1
ATOM 744 N N . ARG A 1 99 ? -11.18 28 6.25 1 93 99 ARG A N 1
ATOM 745 C 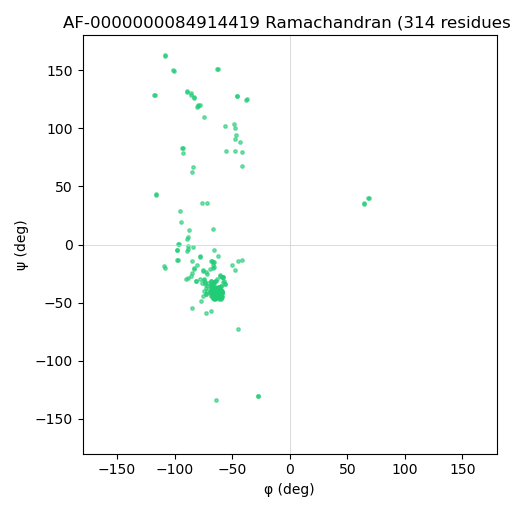CA . ARG A 1 99 ? -11.797 28.203 7.555 1 93 99 ARG A CA 1
ATOM 746 C C . ARG A 1 99 ? -11.828 29.688 7.914 1 93 99 ARG A C 1
ATOM 748 O O . ARG A 1 99 ? -12.836 30.172 8.438 1 93 99 ARG A O 1
ATOM 755 N N . ALA A 1 100 ? -10.75 30.344 7.598 1 94 100 ALA A N 1
ATOM 756 C CA . ALA A 1 100 ? -10.688 31.781 7.852 1 94 100 ALA A CA 1
ATOM 757 C C . ALA A 1 100 ? -11.727 32.531 7.02 1 94 100 ALA A C 1
ATOM 759 O O . ALA A 1 100 ? -12.391 33.438 7.523 1 94 100 ALA A O 1
ATOM 760 N N . ASN A 1 101 ? -11.867 32.125 5.785 1 92.69 101 ASN A N 1
ATOM 761 C CA . ASN A 1 101 ? -12.844 32.75 4.898 1 92.69 101 ASN A CA 1
ATOM 762 C C . ASN A 1 101 ? -14.273 32.438 5.359 1 92.69 101 ASN A C 1
ATOM 764 O O . ASN A 1 101 ? -15.133 33.344 5.324 1 92.69 101 ASN A O 1
ATOM 768 N N . ALA A 1 102 ? -14.508 31.234 5.84 1 92.94 102 ALA A N 1
ATOM 769 C CA . ALA A 1 102 ? -15.828 30.859 6.34 1 92.94 102 ALA A CA 1
ATOM 770 C C . ALA A 1 102 ? -16.203 31.672 7.582 1 92.94 102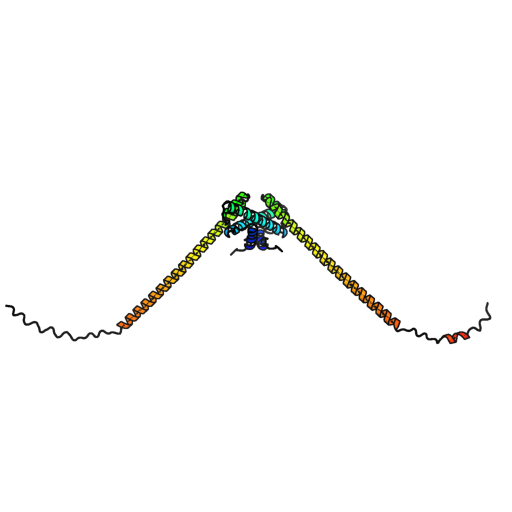 ALA A C 1
ATOM 772 O O . ALA A 1 102 ? -17.328 32.125 7.715 1 92.94 102 ALA A O 1
ATOM 773 N N . THR A 1 103 ? -15.25 31.859 8.414 1 92.56 103 THR A N 1
ATOM 774 C CA . THR A 1 103 ? -15.461 32.625 9.633 1 92.56 103 THR A CA 1
ATOM 775 C C . THR A 1 103 ? -15.695 34.094 9.312 1 92.56 103 THR A C 1
ATOM 777 O O . THR A 1 103 ? -16.578 34.75 9.891 1 92.56 103 THR A O 1
ATOM 780 N N . ALA A 1 104 ? -14.922 34.594 8.352 1 93 104 ALA A N 1
ATOM 781 C CA . ALA A 1 104 ? -15.086 35.969 7.918 1 93 104 ALA A CA 1
ATOM 782 C C . ALA A 1 104 ? -16.453 36.188 7.301 1 93 104 ALA A C 1
ATOM 784 O O . ALA A 1 104 ? -17.094 37.219 7.559 1 93 104 ALA A O 1
ATOM 785 N N . GLN A 1 105 ? -16.938 35.312 6.512 1 91.38 105 GLN A N 1
ATOM 786 C CA . GLN A 1 105 ? -18.25 35.406 5.867 1 91.38 105 GLN A CA 1
ATOM 787 C C . GLN A 1 105 ? -19.375 35.344 6.895 1 91.38 105 GLN A C 1
ATOM 789 O O . GLN A 1 105 ? -20.359 36.094 6.797 1 91.38 105 GLN A O 1
ATOM 794 N N . LYS A 1 106 ? -19.234 34.438 7.828 1 91.19 106 LYS A N 1
ATOM 795 C CA . LYS A 1 106 ? -20.219 34.344 8.891 1 91.19 106 LYS A CA 1
ATOM 796 C C . LYS A 1 106 ? -20.312 35.656 9.68 1 91.19 106 LYS A C 1
ATOM 798 O O . LYS A 1 106 ? -21.406 36.125 10.008 1 91.19 106 LYS A O 1
ATOM 803 N N . LYS A 1 107 ? -19.203 36.281 9.953 1 92.88 107 LYS A N 1
ATOM 804 C CA . LYS A 1 107 ? -19.172 37.562 10.664 1 92.88 107 LYS A CA 1
ATOM 805 C C . LYS A 1 107 ? -19.797 38.688 9.828 1 92.88 107 LYS A C 1
ATOM 807 O O . LYS A 1 107 ? -20.516 39.531 10.359 1 92.88 107 LYS A O 1
ATOM 812 N N . ALA A 1 108 ? -19.453 38.594 8.531 1 91.06 108 ALA A N 1
ATOM 813 C CA . ALA A 1 108 ? -19.984 39.594 7.617 1 91.06 108 ALA A CA 1
ATOM 814 C C . ALA A 1 108 ? -21.5 39.469 7.496 1 91.06 108 ALA A C 1
ATOM 816 O O . ALA A 1 108 ? -22.219 40.469 7.484 1 91.06 108 ALA A O 1
ATOM 817 N N . MET A 1 109 ? -21.922 38.219 7.371 1 89.5 109 MET A N 1
ATOM 818 C CA . MET A 1 109 ? -23.359 37.969 7.281 1 89.5 109 MET A CA 1
ATOM 819 C C . MET A 1 109 ? -24.062 38.406 8.562 1 89.5 109 MET A C 1
ATOM 821 O O . MET A 1 109 ? -25.172 38.969 8.508 1 89.5 109 MET A O 1
ATOM 825 N N . GLY A 1 110 ? -23.422 38.188 9.609 1 90.12 110 GLY A N 1
ATOM 826 C CA . GLY A 1 110 ? -23.969 38.625 10.883 1 90.12 110 GLY A CA 1
ATOM 827 C C . GLY A 1 110 ? -24.062 40.125 11.008 1 90.12 110 GLY A C 1
ATOM 828 O O . GLY A 1 110 ? -25.062 40.656 11.484 1 90.12 110 GLY A O 1
ATOM 829 N N . THR A 1 111 ? -23 40.844 10.594 1 89.62 111 THR A N 1
ATOM 830 C CA . THR A 1 111 ? -22.984 42.312 10.641 1 89.62 111 THR A CA 1
ATOM 831 C C . THR A 1 111 ? -24.016 42.875 9.68 1 89.62 111 THR A C 1
ATOM 833 O O . THR A 1 111 ? -24.688 43.875 10.008 1 89.62 111 THR A O 1
ATOM 836 N N . GLU A 1 112 ? -24.156 42.25 8.5 1 89.75 112 GLU A N 1
ATOM 837 C CA . GLU A 1 112 ? -25.141 42.719 7.523 1 89.75 112 GLU A CA 1
ATOM 838 C C . GLU A 1 112 ? -26.562 42.562 8.039 1 89.75 112 GLU A C 1
ATOM 840 O O . GLU A 1 112 ? -27.406 43.438 7.875 1 89.75 112 GLU A O 1
ATOM 845 N N . GLU A 1 113 ? -26.797 41.438 8.594 1 90.5 113 GLU A N 1
ATOM 846 C CA . GLU A 1 113 ? -28.109 41.219 9.172 1 90.5 113 GLU A CA 1
ATOM 847 C C . GLU A 1 113 ? -28.422 42.219 10.281 1 90.5 113 GLU A C 1
ATOM 849 O O . GLU A 1 113 ? -29.531 42.719 10.375 1 90.5 113 GLU A O 1
ATOM 854 N N . MET A 1 114 ? -27.5 42.531 11.109 1 91.62 114 MET A N 1
ATOM 855 C CA . MET A 1 114 ? -27.672 43.531 12.172 1 91.62 114 MET A CA 1
ATOM 856 C C . MET A 1 114 ? -27.922 44.906 11.594 1 91.62 114 MET A C 1
ATOM 858 O O . MET A 1 114 ? -28.781 45.656 12.094 1 91.62 114 MET A O 1
ATOM 862 N N . ARG A 1 115 ? -27.266 45.281 10.516 1 90.25 115 ARG A N 1
ATOM 863 C CA . ARG A 1 115 ? -27.484 46.531 9.836 1 90.25 115 ARG A CA 1
ATOM 864 C C . ARG A 1 115 ? -28.875 46.625 9.227 1 90.25 115 ARG A C 1
ATOM 866 O O . ARG A 1 115 ? -29.562 47.625 9.352 1 90.25 115 ARG A O 1
ATOM 873 N N . ARG A 1 116 ? -29.297 45.562 8.609 1 90.44 116 ARG A N 1
ATOM 874 C CA . ARG A 1 116 ? -30.609 45.531 7.988 1 90.44 116 ARG A CA 1
ATOM 875 C C . ARG A 1 116 ? -31.703 45.688 9.031 1 90.44 116 ARG A C 1
ATOM 877 O O . ARG A 1 116 ? -32.688 46.406 8.805 1 90.44 116 ARG A O 1
ATOM 884 N N . GLU A 1 117 ? -31.422 45 10.18 1 91.25 117 GLU A N 1
ATOM 885 C CA . GLU A 1 117 ? -32.406 45.094 11.258 1 91.25 117 GLU A CA 1
ATOM 886 C C . GLU A 1 117 ? -32.438 46.531 11.828 1 91.25 117 GLU A C 1
ATOM 888 O O . GLU A 1 117 ? -33.531 47.062 12.109 1 91.25 117 GLU A O 1
ATOM 893 N N . GLN A 1 118 ? -31.234 47.125 11.992 1 93.19 118 GLN A N 1
ATOM 894 C CA . GLN A 1 118 ? -31.141 48.5 12.461 1 93.19 118 GLN A CA 1
ATOM 895 C C . GLN A 1 118 ? -31.828 49.438 11.492 1 93.19 118 GLN A C 1
ATOM 897 O O . GLN A 1 118 ? -32.594 50.312 11.906 1 93.19 118 GLN A O 1
ATOM 902 N N . GLU A 1 119 ? -31.672 49.281 10.25 1 92.69 119 GLU A N 1
ATOM 903 C CA . GLU A 1 119 ? -32.281 50.125 9.219 1 92.69 119 GLU A CA 1
ATOM 904 C C . GLU A 1 119 ? -33.812 49.938 9.203 1 92.69 119 GLU A C 1
ATOM 906 O O . GLU A 1 119 ? -34.531 50.906 9.039 1 92.69 119 GLU A O 1
ATOM 911 N N . LYS A 1 120 ? -34.281 48.719 9.367 1 91.88 120 LYS A N 1
ATOM 912 C CA . LYS A 1 120 ? -35.719 48.469 9.438 1 91.88 120 LYS A CA 1
ATOM 913 C C . LYS A 1 120 ? -36.344 49.156 10.641 1 91.88 120 LYS A C 1
ATOM 915 O O . LYS A 1 120 ? -37.406 49.781 10.531 1 91.88 120 LYS A O 1
ATOM 920 N N . MET A 1 121 ? -35.688 49.125 11.797 1 92.44 121 MET A N 1
ATOM 921 C CA . MET A 1 121 ? -36.188 49.75 13.008 1 92.44 121 MET A CA 1
ATOM 922 C C . MET A 1 121 ? -36.219 51.281 12.852 1 92.44 121 MET A C 1
ATOM 924 O O . MET A 1 121 ? -37.188 51.938 13.289 1 92.44 121 MET A O 1
ATOM 928 N N . LEU A 1 122 ? -35.188 51.875 12.172 1 93.69 122 LEU A N 1
ATOM 929 C CA . LEU A 1 122 ? -35.125 53.312 11.922 1 93.69 122 LEU A CA 1
ATOM 930 C C . LEU A 1 122 ? -36.25 53.75 10.961 1 93.69 122 LEU A C 1
ATOM 932 O O . LEU A 1 122 ? -36.875 54.781 11.164 1 93.69 122 LEU A O 1
ATOM 936 N N . ALA A 1 123 ? -36.531 52.906 9.961 1 91.06 123 ALA A N 1
ATOM 937 C CA . ALA A 1 123 ? -37.594 53.188 9 1 91.06 123 ALA A CA 1
ATOM 938 C C . ALA A 1 123 ? -38.969 53.156 9.672 1 91.06 123 ALA A C 1
ATOM 940 O O . ALA A 1 123 ? -39.812 54 9.414 1 91.06 123 ALA A O 1
ATOM 941 N N . GLU A 1 124 ? -39.156 52.219 10.555 1 89.88 124 GLU A N 1
ATOM 942 C CA . GLU A 1 124 ? -40.406 52.094 11.289 1 89.88 124 GLU A CA 1
ATOM 943 C C . GLU A 1 124 ? -40.594 53.281 12.25 1 89.88 124 GLU A C 1
ATOM 945 O O . GLU A 1 124 ? -41.719 53.812 12.391 1 89.88 124 GLU A O 1
ATOM 950 N N . ALA A 1 125 ? -39.438 53.781 12.82 1 90.94 125 ALA A N 1
ATOM 951 C CA . ALA A 1 125 ? -39.5 54.906 13.727 1 90.94 125 ALA A CA 1
ATOM 952 C C . ALA A 1 125 ? -39.812 56.188 12.977 1 90.94 125 ALA A C 1
ATOM 954 O O . ALA A 1 125 ? -40.625 57.031 13.438 1 90.94 125 ALA A O 1
ATOM 955 N N . ARG A 1 126 ? -39.219 56.344 11.82 1 88.69 126 ARG A N 1
ATOM 956 C CA . ARG A 1 126 ? -39.469 57.531 10.992 1 88.69 126 ARG A CA 1
ATOM 957 C C . ARG A 1 126 ? -40.938 57.562 10.531 1 88.69 126 ARG A C 1
ATOM 959 O O . ARG A 1 126 ? -41.562 58.625 10.562 1 88.69 126 ARG A O 1
ATOM 966 N N . GLN A 1 127 ? -41.531 56.406 10.164 1 85.81 127 GLN A N 1
ATOM 967 C CA . GLN A 1 127 ? -42.906 56.312 9.734 1 85.81 127 GLN A CA 1
ATOM 968 C C . GLN A 1 127 ? -43.875 56.594 10.898 1 85.81 127 GLN A C 1
ATOM 970 O O . GLN A 1 127 ? -44.875 57.281 10.719 1 85.81 127 GLN A O 1
ATOM 975 N N . ALA A 1 128 ? -43.531 56.281 12.094 1 87.88 128 ALA A N 1
ATOM 976 C CA . ALA A 1 128 ? -44.344 56.531 13.281 1 87.88 128 ALA A CA 1
ATOM 977 C C . ALA A 1 128 ? -44.375 58 13.656 1 87.88 128 ALA A C 1
ATOM 979 O O . ALA A 1 128 ? -45.406 58.562 14.008 1 87.88 128 ALA A O 1
ATOM 980 N N . VAL A 1 129 ? -43.188 58.656 13.469 1 87.56 129 VAL A N 1
ATOM 981 C CA . VAL A 1 129 ? -43.094 60.062 13.75 1 87.56 129 VAL A CA 1
ATOM 982 C C . VAL A 1 129 ? -43.844 60.875 12.703 1 87.56 129 VAL A C 1
ATOM 984 O O . VAL A 1 129 ? -44.594 61.812 13.047 1 87.56 129 VAL A O 1
ATOM 987 N N . GLN A 1 130 ? -43.844 60.469 11.477 1 85.12 130 GLN A N 1
ATOM 988 C CA . GLN A 1 130 ? -44.562 61.156 10.398 1 85.12 130 GLN A CA 1
ATOM 989 C C . GLN A 1 130 ? -46.062 60.969 10.547 1 85.12 130 GLN A C 1
ATOM 991 O O . GLN A 1 130 ? -46.844 61.906 10.305 1 85.12 130 GLN A O 1
ATOM 996 N N . ALA A 1 131 ? -46.594 59.969 11.008 1 84.56 131 ALA A N 1
ATOM 997 C CA . ALA A 1 131 ? -48.031 59.688 11.219 1 84.56 131 ALA A CA 1
ATOM 998 C C . ALA A 1 131 ? -48.562 60.469 12.422 1 84.56 131 ALA A C 1
ATOM 1000 O O . ALA A 1 131 ? -49.719 60.875 12.438 1 84.56 131 ALA A O 1
ATOM 1001 N N . SER A 1 132 ? -47.781 60.75 13.375 1 80.38 132 SER A N 1
ATOM 1002 C CA . SER A 1 132 ? -48.188 61.469 14.57 1 80.38 132 SER A CA 1
ATOM 1003 C C . SER A 1 132 ? -48.219 62.969 14.297 1 80.38 132 SER A C 1
ATOM 1005 O O . SER A 1 132 ? -49.125 63.688 14.78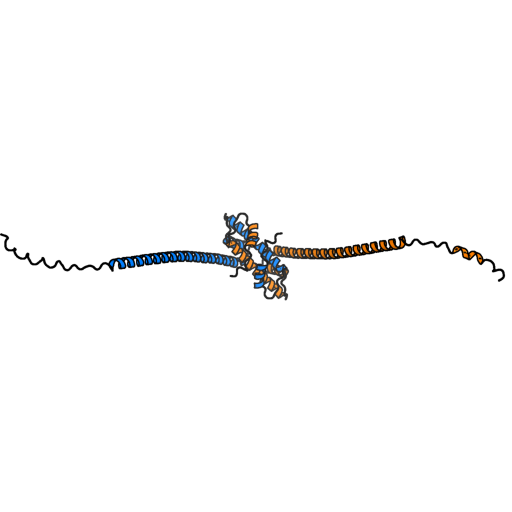1 1 80.38 132 SER A O 1
ATOM 1007 N N . PHE A 1 133 ? -47.469 63.594 13.5 1 74 133 PHE A N 1
ATOM 1008 C CA . PHE A 1 133 ? -47.469 65 13.18 1 74 133 PHE A CA 1
ATOM 1009 C C . PHE A 1 133 ? -48.375 65.312 12.008 1 74 133 PHE A C 1
ATOM 1011 O O . PHE A 1 133 ? -48.844 66.438 11.844 1 74 133 PHE A O 1
ATOM 1018 N N . GLY A 1 134 ? -48.594 64.562 11.148 1 64.81 134 GLY A N 1
ATOM 1019 C CA . GLY A 1 134 ? -49.5 64.812 10.047 1 64.81 134 GLY A CA 1
ATOM 1020 C C . GLY A 1 134 ? -50.938 65 10.484 1 64.81 134 GLY A C 1
ATOM 1021 O O . GLY A 1 134 ? -51.719 65.625 9.797 1 64.81 134 GLY A O 1
ATOM 1022 N N . ASN A 1 135 ? -51.406 64.438 11.516 1 56.31 135 ASN A N 1
ATOM 1023 C CA . ASN A 1 135 ? -52.781 64.625 11.984 1 56.31 135 ASN A CA 1
ATOM 1024 C C . ASN A 1 135 ? -52.875 65.875 12.852 1 56.31 135 ASN A C 1
ATOM 1026 O O . ASN A 1 135 ? -53.969 66.188 13.312 1 56.31 135 ASN A O 1
ATOM 1030 N N . SER A 1 136 ? -51.875 66.625 13.422 1 52.44 136 SER A N 1
ATOM 1031 C CA . SER A 1 136 ? -52 67.812 14.258 1 52.44 136 SER A CA 1
ATOM 1032 C C . SER A 1 136 ? -51.938 69.062 13.414 1 52.44 136 SER A C 1
ATOM 1034 O O . SER A 1 136 ? -50.906 69.438 12.875 1 52.44 136 SER A O 1
ATOM 1036 N N . ALA A 1 137 ? -52.938 69.562 12.68 1 48.88 137 ALA A N 1
ATOM 1037 C CA . ALA A 1 137 ? -53.25 70.875 12.07 1 48.88 137 ALA A CA 1
ATOM 1038 C C . ALA A 1 137 ? -53.031 72 13.062 1 48.88 137 ALA A C 1
ATOM 1040 O O . ALA A 1 137 ? -53.594 72 14.156 1 48.88 137 ALA A O 1
ATOM 1041 N N . PRO A 1 138 ? -51.906 72.625 13.094 1 46.62 138 PRO A N 1
ATOM 1042 C CA . PRO A 1 138 ? -51.875 73.812 13.945 1 46.62 138 PRO A CA 1
ATOM 1043 C C . PRO A 1 138 ? -53.094 74.75 13.719 1 46.62 138 PRO A C 1
ATOM 1045 O O . PRO A 1 138 ? -53.375 75.125 12.586 1 46.62 138 PRO A O 1
ATOM 1048 N N . ALA A 1 139 ? -54.094 74.812 14.438 1 43.84 139 ALA A N 1
ATOM 1049 C CA . ALA A 1 139 ? -55.125 75.812 14.453 1 43.84 139 ALA A CA 1
ATOM 1050 C C . ALA A 1 139 ? -54.531 77.188 14.648 1 43.84 139 ALA A C 1
ATOM 1052 O O . ALA A 1 139 ? -53.906 77.438 15.664 1 43.84 139 ALA A O 1
ATOM 1053 N N . GLU A 1 140 ? -54 77.875 13.672 1 41.97 140 GLU A N 1
ATOM 1054 C CA . GLU A 1 140 ? -53.656 79.312 13.648 1 41.97 140 GLU A CA 1
ATOM 1055 C C . GLU A 1 140 ? -54.75 80.125 14.32 1 41.97 140 GLU A C 1
ATOM 1057 O O . GLU A 1 140 ? -55.875 80.25 13.828 1 41.97 140 GLU A O 1
ATOM 1062 N N . LYS A 1 141 ? -54.875 80.25 15.492 1 38.44 141 LYS A N 1
ATOM 1063 C CA . LYS A 1 141 ? -55.719 81.25 16.234 1 38.44 141 LYS A CA 1
ATOM 1064 C C . LYS A 1 141 ? -55.375 82.688 15.844 1 38.44 141 LYS A C 1
ATOM 1066 O O . LYS A 1 141 ? -54.219 83.062 15.922 1 38.44 141 LYS A O 1
ATOM 1071 N N . GLU A 1 142 ? -56.031 83.562 15.008 1 37.47 142 GLU A N 1
ATOM 1072 C CA . GLU A 1 142 ? -56.25 84.938 14.523 1 37.47 142 GLU A CA 1
ATOM 1073 C C . GLU A 1 142 ? -56.344 85.938 15.68 1 37.47 142 GLU A C 1
ATOM 1075 O O . GLU A 1 142 ? -56.438 87.125 15.453 1 37.47 142 GLU A O 1
ATOM 1080 N N . GLU A 1 143 ? -56.5 85.688 16.906 1 36.97 143 GLU A N 1
ATOM 1081 C CA . GLU A 1 143 ? -57.188 86.75 17.734 1 36.97 143 GLU A CA 1
ATOM 1082 C C . GLU A 1 143 ? -56.188 87.812 18.172 1 36.97 143 GLU A C 1
ATOM 1084 O O . GLU A 1 143 ? -56.594 88.812 18.766 1 36.97 143 GLU A O 1
ATOM 1089 N N . GLU A 1 144 ? -54.875 87.812 18.266 1 35.97 144 GLU A N 1
ATOM 1090 C CA . GLU A 1 144 ? -54.312 88.75 19.234 1 35.97 144 GLU A CA 1
ATOM 1091 C C . GLU A 1 144 ? -53.938 90.062 18.562 1 35.97 144 GLU A C 1
ATOM 1093 O O . GLU A 1 144 ? -53.125 90.812 19.094 1 35.97 144 GLU A O 1
ATOM 1098 N N . GLN A 1 145 ? -54.344 90.562 17.422 1 33.81 145 GLN A N 1
ATOM 1099 C CA . GLN A 1 145 ? -53.812 91.812 16.891 1 33.81 145 GLN A CA 1
ATOM 1100 C C . GLN A 1 145 ? -54.344 93 17.672 1 33.81 145 GLN A C 1
ATOM 1102 O O . GLN A 1 145 ? -53.969 94.125 17.422 1 33.81 145 GLN A O 1
ATOM 1107 N N . GLN A 1 146 ? -55.438 93.062 18.375 1 34.56 146 GLN A N 1
ATOM 1108 C CA . GLN A 1 146 ? -56.125 94.312 18.672 1 34.56 146 GLN A CA 1
ATOM 1109 C C . GLN A 1 146 ? -55.406 95.125 19.75 1 34.56 146 GLN A C 1
ATOM 1111 O O . GLN A 1 146 ? -55.719 96.312 19.969 1 34.56 146 GLN A O 1
ATOM 1116 N N . ALA A 1 147 ? -54.594 94.75 20.641 1 36.72 147 ALA A N 1
ATOM 1117 C CA . ALA A 1 147 ? -54.375 95.5 21.859 1 36.72 147 ALA A CA 1
ATOM 1118 C C . ALA A 1 147 ? -53.25 96.562 21.688 1 36.72 147 ALA A C 1
ATOM 1120 O O . ALA A 1 147 ? -52.844 97.188 22.625 1 36.72 147 ALA A O 1
ATOM 1121 N N . ALA A 1 148 ? -52.5 96.688 20.609 1 37.09 148 ALA A N 1
ATOM 1122 C CA . ALA A 1 148 ? -51.312 97.562 20.672 1 37.09 148 ALA A CA 1
ATOM 1123 C C . ALA A 1 148 ? -51.688 99 20.625 1 37.09 148 ALA A C 1
ATOM 1125 O O . ALA A 1 148 ? -50.812 99.875 20.781 1 37.09 148 ALA A O 1
ATOM 1126 N N . ASP A 1 149 ? -52.75 99.5 20.156 1 36.66 149 ASP A N 1
ATOM 1127 C CA . ASP A 1 149 ? -52.844 100.875 19.75 1 36.66 149 ASP A CA 1
ATOM 1128 C C . ASP A 1 149 ? -52.844 101.812 20.953 1 36.66 149 ASP A C 1
ATOM 1130 O O . ASP A 1 149 ? -52.719 103 20.797 1 36.66 149 ASP A O 1
ATOM 1134 N N . ASP A 1 150 ? -53.219 101.5 22.109 1 35.5 150 ASP A N 1
ATOM 1135 C CA . ASP A 1 150 ? -53.688 102.562 22.969 1 35.5 150 ASP A CA 1
ATOM 1136 C C . ASP A 1 150 ? -52.5 103.25 23.688 1 35.5 150 ASP A C 1
ATOM 1138 O O . ASP A 1 150 ? -52.688 104.312 24.328 1 35.5 150 ASP A O 1
ATOM 1142 N N . PHE A 1 151 ? -51.312 102.688 23.938 1 37.53 151 PHE A N 1
ATOM 1143 C CA . PHE A 1 151 ? -50.531 103.25 25.047 1 37.53 151 PHE A CA 1
ATOM 1144 C C . PHE A 1 151 ? -49.688 104.375 24.562 1 37.53 151 PHE A C 1
ATOM 1146 O O . PHE A 1 151 ? -48.781 104.875 25.281 1 37.53 151 PHE A O 1
ATOM 1153 N N . SER A 1 152 ? -49.781 105 23.375 1 37.81 152 SER A N 1
ATOM 1154 C CA . SER A 1 152 ? -48.875 106.062 22.938 1 37.81 152 SER A CA 1
ATOM 1155 C C . SER A 1 152 ? -48.938 107.312 23.844 1 37.81 152 SER A C 1
ATOM 1157 O O . SER A 1 152 ? -48.312 108.312 23.547 1 37.81 152 SER A O 1
ATOM 1159 N N . LEU A 1 153 ? -49.812 107.438 24.703 1 33.28 153 LEU A N 1
ATOM 1160 C CA . LEU A 1 153 ? -50.031 108.875 25.094 1 33.28 153 LEU A CA 1
ATOM 1161 C C . LEU A 1 153 ? -48.875 109.375 25.938 1 33.28 153 LEU A C 1
ATOM 1163 O O . LEU A 1 153 ? -48.438 110.5 25.766 1 33.28 153 LEU A O 1
ATOM 1167 N N . ASP A 1 154 ? -48.5 108.812 27.109 1 36.19 154 ASP A N 1
ATOM 1168 C CA . ASP A 1 154 ? -48.344 109.75 28.25 1 36.19 154 ASP A CA 1
ATOM 1169 C C . ASP A 1 154 ? -46.875 110.188 28.391 1 36.19 154 ASP A C 1
ATOM 1171 O O . ASP A 1 154 ? -46.375 110.312 29.5 1 36.19 154 ASP A O 1
ATOM 1175 N N . THR A 1 155 ? -46 110.25 27.297 1 36.5 155 THR A N 1
ATOM 1176 C CA . THR A 1 155 ? -44.594 110.625 27.547 1 36.5 155 THR A CA 1
ATOM 1177 C C . THR A 1 155 ? -44.469 112.062 28.016 1 36.5 155 THR A C 1
ATOM 1179 O O . THR A 1 155 ? -43.375 112.625 28.031 1 36.5 155 THR A O 1
ATOM 1182 N N . GLY A 1 156 ? -45.5 112.75 28.406 1 33.69 156 GLY A N 1
ATOM 1183 C CA . GLY A 1 156 ? -45.219 114.125 28.734 1 33.69 156 GLY A CA 1
ATOM 1184 C C . GLY A 1 156 ? -44.281 114.312 29.906 1 33.69 156 GLY A C 1
ATOM 1185 O O . GLY A 1 156 ? -43.812 115.438 30.188 1 33.69 156 GLY A O 1
ATOM 1186 N N . LEU A 1 157 ? -44.25 113.562 31.016 1 28.58 157 LEU A N 1
ATOM 1187 C CA . LEU A 1 157 ? -44.188 114.188 32.344 1 28.58 157 LEU A CA 1
ATOM 1188 C C . LEU A 1 157 ? -42.75 114.5 32.719 1 28.58 157 LEU A C 1
ATOM 1190 O O . LEU A 1 157 ? -42.469 115.5 33.406 1 28.58 157 LEU A O 1
ATOM 1194 N N . PHE A 1 158 ? -41.656 113.625 32.75 1 30.62 158 PHE A N 1
ATOM 1195 C CA . PHE A 1 158 ? -40.781 113.688 33.906 1 30.62 158 PHE A CA 1
ATOM 1196 C C . PHE A 1 158 ? -39.906 114.938 33.812 1 30.62 158 PHE A C 1
ATOM 1198 O O . PHE A 1 158 ? -39.219 115.188 32.812 1 30.62 158 PHE A O 1
ATOM 1205 N N . GLY A 1 159 ? -40.25 116 34.812 1 25.75 159 GLY A N 1
ATOM 1206 C CA . GLY A 1 159 ? -39.75 116.875 35.875 1 25.75 159 GLY A CA 1
ATOM 1207 C C . GLY A 1 159 ? -38.594 116.312 36.656 1 25.75 159 GLY A C 1
ATOM 1208 O O . GLY A 1 159 ? -38.562 115.062 36.844 1 25.75 159 GLY A O 1
ATOM 1209 N N . MET B 1 1 ? -12.039 13.484 -6.738 1 22.08 1 MET B N 1
ATOM 1210 C CA . MET B 1 1 ? -10.586 13.594 -6.676 1 22.08 1 MET B CA 1
ATOM 1211 C C . MET B 1 1 ? -9.953 12.242 -6.363 1 22.08 1 MET B C 1
ATOM 1213 O O . MET B 1 1 ? -10.633 11.328 -5.891 1 22.08 1 MET B O 1
ATOM 1217 N N . SER B 1 2 ? -8.602 11.945 -6.793 1 29.23 2 SER B N 1
ATOM 1218 C CA . SER B 1 2 ? -7.617 10.914 -7.109 1 29.23 2 SER B CA 1
ATOM 1219 C C . SER B 1 2 ? -7.137 10.211 -5.848 1 29.23 2 SER B C 1
ATOM 1221 O O . SER B 1 2 ? -6.031 10.469 -5.367 1 29.23 2 SER B O 1
ATOM 1223 N N . ASP B 1 3 ? -7.773 9.984 -4.957 1 36.28 3 ASP B N 1
ATOM 1224 C CA . ASP B 1 3 ? -7.633 9.352 -3.65 1 36.28 3 ASP B CA 1
ATOM 1225 C C . ASP B 1 3 ? -6.977 7.977 -3.771 1 36.28 3 ASP B C 1
ATOM 1227 O O . ASP B 1 3 ? -6.914 7.227 -2.797 1 36.28 3 ASP B O 1
ATOM 1231 N N . ASP B 1 4 ? -6.918 7.324 -4.906 1 37.88 4 ASP B N 1
ATOM 1232 C CA . ASP B 1 4 ? -6.855 5.914 -5.27 1 37.88 4 ASP B CA 1
ATOM 1233 C C . ASP B 1 4 ? -5.449 5.355 -5.062 1 37.88 4 ASP B C 1
ATOM 1235 O O . ASP B 1 4 ? -5.277 4.152 -4.844 1 37.88 4 ASP B O 1
ATOM 1239 N N . LEU B 1 5 ? -4.422 6.098 -5.586 1 40.94 5 LEU B N 1
ATOM 1240 C CA . LEU B 1 5 ? -3.135 5.453 -5.84 1 40.94 5 LEU B CA 1
ATOM 1241 C C . LEU B 1 5 ? -2.35 5.289 -4.543 1 40.94 5 LEU B C 1
ATOM 1243 O O . LEU B 1 5 ? -1.191 4.863 -4.562 1 40.94 5 LEU B O 1
ATOM 1247 N N . ALA B 1 6 ? -2.762 5.895 -3.41 1 43.97 6 ALA B N 1
ATOM 1248 C CA . ALA B 1 6 ? -1.95 5.906 -2.195 1 43.97 6 ALA B CA 1
ATOM 1249 C C . ALA B 1 6 ? -2.186 4.645 -1.368 1 43.97 6 ALA B C 1
ATOM 1251 O O . ALA B 1 6 ? -3.246 4.023 -1.463 1 43.97 6 ALA B O 1
ATOM 1252 N N . LEU B 1 7 ? -1.079 3.896 -0.911 1 53.44 7 LEU B N 1
ATOM 1253 C CA . LEU B 1 7 ? -1.17 2.785 0.03 1 53.44 7 LEU B CA 1
ATOM 1254 C C . LEU B 1 7 ? -2.219 3.062 1.101 1 53.44 7 LEU B C 1
ATOM 1256 O O . LEU B 1 7 ? -2.322 4.188 1.597 1 53.44 7 LEU B O 1
ATOM 1260 N N . PRO B 1 8 ? -3.117 2.168 1.193 1 53.31 8 PRO B N 1
ATOM 1261 C CA . PRO B 1 8 ? -4.086 2.4 2.27 1 53.31 8 PRO B CA 1
ATOM 1262 C C . PRO B 1 8 ? -3.42 2.801 3.584 1 53.31 8 PRO B C 1
ATOM 1264 O O . PRO B 1 8 ? -2.469 2.148 4.023 1 53.31 8 PRO B O 1
ATOM 1267 N N . LYS B 1 9 ? -3.832 3.846 4.145 1 59.78 9 LYS B N 1
ATOM 1268 C CA . LYS B 1 9 ? -3.309 4.41 5.387 1 59.78 9 LYS B CA 1
ATOM 1269 C C . LYS B 1 9 ? -3.365 3.391 6.52 1 59.78 9 LYS B C 1
ATOM 1271 O O . LYS B 1 9 ? -2.449 3.316 7.34 1 59.78 9 LYS B O 1
ATOM 1276 N N . ALA B 1 10 ? -4.457 2.582 6.379 1 59.69 10 ALA B N 1
ATOM 1277 C CA . ALA B 1 10 ? -4.633 1.602 7.449 1 59.69 10 ALA B CA 1
ATOM 1278 C C . ALA B 1 10 ? -3.521 0.555 7.418 1 59.69 10 ALA B C 1
ATOM 1280 O O . ALA B 1 10 ? -3 0.164 8.469 1 59.69 10 ALA B O 1
ATOM 1281 N N . ALA B 1 11 ? -3.141 0.05 6.262 1 60.41 11 ALA B N 1
ATOM 1282 C CA . ALA B 1 11 ? -2.049 -0.911 6.137 1 60.41 11 ALA B CA 1
ATOM 1283 C C . ALA B 1 11 ? -0.717 -0.284 6.539 1 60.41 11 ALA B C 1
ATOM 1285 O O . ALA B 1 11 ? 0.094 -0.917 7.219 1 60.41 11 ALA B O 1
ATOM 1286 N N . LEU B 1 12 ? -0.534 0.899 6.129 1 64.69 12 LEU B N 1
ATOM 1287 C CA . LEU B 1 12 ? 0.671 1.635 6.496 1 64.69 12 LEU B CA 1
ATOM 1288 C C . LEU B 1 12 ? 0.758 1.812 8.008 1 64.69 12 LEU B C 1
ATOM 1290 O O . LEU B 1 12 ? 1.826 1.631 8.602 1 64.69 12 LEU B O 1
ATOM 1294 N N . ASP B 1 13 ? -0.411 2.02 8.688 1 67.19 13 ASP B N 1
ATOM 1295 C CA . ASP B 1 13 ? -0.455 2.195 10.133 1 67.19 13 ASP B CA 1
ATOM 1296 C C . ASP B 1 13 ? -0.044 0.915 10.859 1 67.19 13 ASP B C 1
ATOM 1298 O O . ASP B 1 13 ? 0.711 0.96 11.836 1 67.19 13 ASP B O 1
ATOM 1302 N N . LYS B 1 14 ? -0.573 -0.116 10.344 1 68.19 14 LYS B N 1
ATOM 1303 C CA . LYS B 1 14 ? -0.258 -1.405 10.953 1 68.19 14 LYS B CA 1
ATOM 1304 C C . LYS B 1 14 ? 1.228 -1.729 10.812 1 68.19 14 LYS B C 1
ATOM 1306 O O . LYS B 1 14 ? 1.855 -2.195 11.766 1 68.19 14 LYS B O 1
ATOM 1311 N N . LEU B 1 15 ? 1.763 -1.442 9.719 1 68.56 15 LEU B N 1
ATOM 1312 C CA . LEU B 1 15 ? 3.17 -1.724 9.445 1 68.56 15 LEU B CA 1
ATOM 1313 C C . LEU B 1 15 ? 4.074 -0.843 10.305 1 68.56 15 LEU B C 1
ATOM 1315 O O . LEU B 1 15 ? 5.102 -1.303 10.805 1 68.56 15 LEU B O 1
ATOM 1319 N N . ILE B 1 16 ? 3.66 0.338 10.43 1 66.94 16 ILE B N 1
ATOM 1320 C CA . ILE B 1 16 ? 4.445 1.294 11.211 1 66.94 16 ILE B CA 1
ATOM 1321 C C . ILE B 1 16 ? 4.336 0.967 12.695 1 66.94 16 ILE B C 1
ATOM 1323 O O . ILE B 1 16 ? 5.328 1.016 13.422 1 66.94 16 ILE B O 1
ATOM 1327 N N . LYS B 1 17 ? 3.092 0.646 13.109 1 64.56 17 LYS B N 1
ATOM 1328 C CA . LYS B 1 17 ? 2.85 0.343 14.516 1 64.56 17 LYS B CA 1
ATOM 1329 C C . LYS B 1 17 ? 3.691 -0.844 14.977 1 64.56 17 LYS B C 1
ATOM 1331 O O . LYS B 1 17 ? 4.086 -0.918 16.141 1 64.56 17 LYS B O 1
ATOM 1336 N N . GLN B 1 18 ? 3.832 -1.716 14.117 1 61.41 18 GLN B N 1
ATOM 1337 C CA . GLN B 1 18 ? 4.641 -2.879 14.461 1 61.41 18 GLN B CA 1
ATOM 1338 C C . GLN B 1 18 ? 6.059 -2.467 14.859 1 61.41 18 GLN B C 1
ATOM 1340 O O . GLN B 1 18 ? 6.727 -3.174 15.617 1 61.41 18 GLN B O 1
ATOM 1345 N N . HIS B 1 19 ? 6.441 -1.451 14.352 1 57.81 19 HIS B N 1
ATOM 1346 C CA . HIS B 1 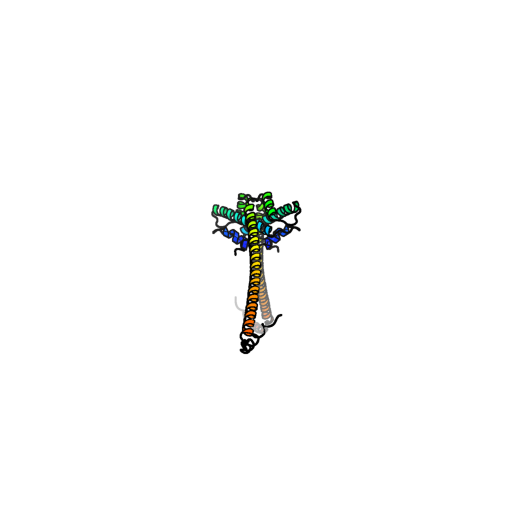19 ? 7.816 -1.04 14.617 1 57.81 19 HIS B CA 1
ATOM 1347 C C . HIS B 1 19 ? 7.863 0.179 15.531 1 57.81 19 HIS B C 1
ATOM 1349 O O . HIS B 1 19 ? 8.93 0.561 16.016 1 57.81 19 HIS B O 1
ATOM 1355 N N . LEU B 1 20 ? 6.652 0.893 15.586 1 59.41 20 LEU B N 1
ATOM 1356 C CA . LEU B 1 20 ? 6.664 2.1 16.406 1 59.41 20 LEU B CA 1
ATOM 1357 C C . LEU B 1 20 ? 6.207 1.794 17.828 1 59.41 20 LEU B C 1
ATOM 1359 O O . LEU B 1 20 ? 5.258 1.028 18.031 1 59.41 20 LEU B O 1
ATOM 1363 N N . GLY B 1 21 ? 7.098 1.358 18.547 1 48.91 21 GLY B N 1
ATOM 1364 C CA . GLY B 1 21 ? 6.727 1.292 19.938 1 48.91 21 GLY B CA 1
ATOM 1365 C C . GLY B 1 21 ? 5.676 2.316 20.328 1 48.91 21 GLY B C 1
ATOM 1366 O O . GLY B 1 21 ? 4.758 2.594 19.562 1 48.91 21 GLY B O 1
ATOM 1367 N N . SER B 1 22 ? 6.023 3.027 21.469 1 52.56 22 SER B N 1
ATOM 1368 C CA . SER B 1 22 ? 5.297 4.074 22.172 1 52.56 22 SER B CA 1
ATOM 1369 C C . SER B 1 22 ? 5.215 5.352 21.344 1 52.56 22 SER B C 1
ATOM 1371 O O . SER B 1 22 ? 4.559 6.316 21.734 1 52.56 22 SER B O 1
ATOM 1373 N N . VAL B 1 23 ? 6.051 5.469 20.234 1 58.84 23 VAL B N 1
ATOM 1374 C CA . VAL B 1 23 ? 6.168 6.766 19.578 1 58.84 23 VAL B CA 1
ATOM 1375 C C . VAL B 1 23 ? 5.098 6.906 18.5 1 58.84 23 VAL B C 1
ATOM 1377 O O . VAL B 1 23 ? 4.82 5.953 17.766 1 58.84 23 VAL B O 1
ATOM 1380 N N . ARG B 1 24 ? 4.379 8.016 18.484 1 73.31 24 ARG B N 1
ATOM 1381 C CA . ARG B 1 24 ? 3.279 8.328 17.578 1 73.31 24 ARG B CA 1
ATOM 1382 C C . ARG B 1 24 ? 3.803 8.805 16.234 1 73.31 24 ARG B C 1
ATOM 1384 O O . ARG B 1 24 ? 4.734 9.609 16.172 1 73.31 24 ARG B O 1
ATOM 1391 N N . ALA B 1 25 ? 3.543 8.156 15.172 1 80.75 25 ALA B N 1
ATOM 1392 C CA . ALA B 1 25 ? 3.873 8.602 13.82 1 80.75 25 ALA B CA 1
ATOM 1393 C C . ALA B 1 25 ? 2.889 9.664 13.336 1 80.75 25 ALA B C 1
ATOM 1395 O O . ALA B 1 25 ? 1.675 9.438 13.344 1 80.75 25 ALA B O 1
ATOM 1396 N N . SER B 1 26 ? 3.506 10.812 13.047 1 81 26 SER B N 1
ATOM 1397 C CA . SER B 1 26 ? 2.65 11.883 12.531 1 81 26 SER B CA 1
ATOM 1398 C C . SER B 1 26 ? 2.002 11.477 11.211 1 81 26 SER B C 1
ATOM 1400 O O . SER B 1 26 ? 2.527 10.633 10.492 1 81 26 SER B O 1
ATOM 1402 N N . SER B 1 27 ? 0.838 12.008 10.953 1 80.88 27 SER B N 1
ATOM 1403 C CA . SER B 1 27 ? 0.148 11.773 9.688 1 80.88 27 SER B CA 1
ATOM 1404 C C . SER B 1 27 ? 1.01 12.195 8.5 1 80.88 27 SER B C 1
ATOM 1406 O O . SER B 1 27 ? 0.976 11.555 7.445 1 80.88 27 SER B O 1
ATOM 1408 N N . ASP B 1 28 ? 1.787 13.172 8.719 1 84.38 28 ASP B N 1
ATOM 1409 C CA . ASP B 1 28 ? 2.664 13.68 7.672 1 84.38 28 ASP B CA 1
ATOM 1410 C C . ASP B 1 28 ? 3.76 12.672 7.332 1 84.38 28 ASP B C 1
ATOM 1412 O O . ASP B 1 28 ? 4.129 12.516 6.168 1 84.38 28 ASP B O 1
ATOM 1416 N N . LEU B 1 29 ? 4.137 12.023 8.32 1 86.19 29 LEU B N 1
ATOM 1417 C CA . LEU B 1 29 ? 5.152 10.984 8.133 1 86.19 29 LEU B CA 1
ATOM 1418 C C . LEU B 1 29 ? 4.609 9.836 7.301 1 86.19 29 LEU B C 1
ATOM 1420 O O . LEU B 1 29 ? 5.289 9.352 6.391 1 86.19 29 LEU B O 1
ATOM 1424 N N . LYS B 1 30 ? 3.496 9.484 7.598 1 84.25 30 LYS B N 1
ATOM 1425 C CA . LYS B 1 30 ? 2.867 8.375 6.879 1 84.25 30 LYS B CA 1
ATOM 1426 C C . LYS B 1 30 ? 2.701 8.711 5.398 1 84.25 30 LYS B C 1
ATOM 1428 O O . LYS B 1 30 ? 2.914 7.852 4.535 1 84.25 30 LYS B O 1
ATOM 1433 N N . THR B 1 31 ? 2.387 9.914 5.129 1 85.62 31 THR B N 1
ATOM 1434 C CA . THR B 1 31 ? 2.244 10.367 3.75 1 85.62 31 THR B CA 1
ATOM 1435 C C . THR B 1 31 ? 3.588 10.336 3.027 1 85.62 31 THR B C 1
ATOM 1437 O O . THR B 1 31 ? 3.658 9.961 1.856 1 85.62 31 THR B O 1
ATOM 1440 N N . ALA B 1 32 ? 4.586 10.688 3.701 1 90.06 32 ALA B N 1
ATOM 1441 C CA . ALA B 1 32 ? 5.926 10.695 3.117 1 90.06 32 ALA B CA 1
ATOM 1442 C C . ALA B 1 32 ? 6.379 9.281 2.775 1 90.06 32 ALA B C 1
ATOM 1444 O O . ALA B 1 32 ? 6.902 9.031 1.687 1 90.06 32 ALA B O 1
ATOM 1445 N N . ILE B 1 33 ? 6.18 8.359 3.693 1 89.69 33 ILE B N 1
ATOM 1446 C CA . ILE B 1 33 ? 6.57 6.973 3.484 1 89.69 33 ILE B CA 1
ATOM 1447 C C . ILE B 1 33 ? 5.758 6.379 2.334 1 89.69 33 ILE B C 1
ATOM 1449 O O . ILE B 1 33 ? 6.305 5.672 1.482 1 89.69 33 ILE B O 1
ATOM 1453 N N . SER B 1 34 ? 4.547 6.676 2.316 1 87.38 34 SER B N 1
ATOM 1454 C CA . SER B 1 34 ? 3.684 6.199 1.243 1 87.38 34 SER B CA 1
ATOM 1455 C C . SER B 1 34 ? 4.168 6.691 -0.117 1 87.38 34 SER B C 1
ATOM 1457 O O . SER B 1 34 ? 4.125 5.949 -1.103 1 87.38 34 SER B O 1
ATOM 1459 N N . ALA B 1 35 ? 4.617 7.91 -0.179 1 88.38 35 ALA B N 1
ATOM 1460 C CA . ALA B 1 35 ? 5.148 8.477 -1.415 1 88.38 35 ALA B CA 1
ATOM 1461 C C . ALA B 1 35 ? 6.406 7.734 -1.863 1 88.38 35 ALA B C 1
ATOM 1463 O O . ALA B 1 35 ? 6.602 7.492 -3.057 1 88.38 35 ALA B O 1
ATOM 1464 N N . CYS B 1 36 ? 7.133 7.391 -0.908 1 91.25 36 CYS B N 1
ATOM 1465 C CA . CYS B 1 36 ? 8.336 6.625 -1.22 1 91.25 36 CYS B CA 1
ATOM 1466 C C . CYS B 1 36 ? 7.977 5.258 -1.791 1 91.25 36 CYS B C 1
ATOM 1468 O O . CYS B 1 36 ? 8.562 4.824 -2.783 1 91.25 36 CYS B O 1
ATOM 1470 N N . CYS B 1 37 ? 7.055 4.605 -1.168 1 90 37 CYS B N 1
ATOM 1471 C CA . CYS B 1 37 ? 6.609 3.301 -1.648 1 90 37 CYS B CA 1
ATOM 1472 C C . CYS B 1 37 ? 6.074 3.396 -3.072 1 90 37 CYS B C 1
ATOM 1474 O O . CYS B 1 37 ? 6.383 2.553 -3.914 1 90 37 CYS B O 1
ATOM 1476 N N . THR B 1 38 ? 5.375 4.387 -3.332 1 87.81 38 THR B N 1
ATOM 1477 C CA . THR B 1 38 ? 4.828 4.598 -4.668 1 87.81 38 THR B CA 1
ATOM 1478 C C . THR B 1 38 ? 5.945 4.742 -5.695 1 87.81 38 THR B C 1
ATOM 1480 O O . THR B 1 38 ? 5.875 4.168 -6.781 1 87.81 38 THR B O 1
ATOM 1483 N N . GLU B 1 39 ? 6.887 5.488 -5.359 1 91.38 39 GLU B N 1
ATOM 1484 C CA . GLU B 1 39 ? 8.023 5.672 -6.254 1 91.38 39 GLU B CA 1
ATOM 1485 C C . GLU B 1 39 ? 8.773 4.355 -6.465 1 91.38 39 GLU B C 1
ATOM 1487 O O . GLU B 1 39 ? 9.211 4.059 -7.582 1 91.38 39 GLU B O 1
ATOM 1492 N N . MET B 1 40 ? 8.938 3.654 -5.375 1 93.5 40 MET B N 1
ATOM 1493 C CA . MET B 1 40 ? 9.602 2.359 -5.488 1 93.5 40 MET B CA 1
ATOM 1494 C C . MET B 1 40 ? 8.844 1.435 -6.43 1 93.5 40 MET B C 1
ATOM 1496 O O . MET B 1 40 ? 9.445 0.771 -7.277 1 93.5 40 MET B O 1
ATOM 1500 N N . ILE B 1 41 ? 7.582 1.385 -6.281 1 90.31 41 ILE B N 1
ATOM 1501 C CA . ILE B 1 41 ? 6.738 0.557 -7.137 1 90.31 41 ILE B CA 1
ATOM 1502 C C . ILE B 1 41 ? 6.91 0.979 -8.594 1 90.31 41 ILE B C 1
ATOM 1504 O O . ILE B 1 41 ? 7.094 0.135 -9.477 1 90.31 41 ILE B O 1
ATOM 1508 N N . HIS B 1 42 ? 6.902 2.271 -8.812 1 88.38 42 HIS B N 1
ATOM 1509 C CA . HIS B 1 42 ? 7.086 2.787 -10.164 1 88.38 42 HIS B CA 1
ATOM 1510 C C . HIS B 1 42 ? 8.43 2.348 -10.75 1 88.38 42 HIS B C 1
ATOM 1512 O O . HIS B 1 42 ? 8.492 1.885 -11.891 1 88.38 42 HIS B O 1
ATOM 1518 N N . MET B 1 43 ? 9.422 2.479 -10.023 1 93.12 43 MET B N 1
ATOM 1519 C CA . MET B 1 43 ? 10.766 2.141 -10.477 1 93.12 43 MET B CA 1
ATOM 1520 C C . MET B 1 43 ? 10.883 0.647 -10.766 1 93.12 43 MET B C 1
ATOM 1522 O O . MET B 1 43 ? 11.398 0.25 -11.812 1 93.12 43 MET B O 1
ATOM 1526 N N . LEU B 1 44 ? 10.383 -0.118 -9.867 1 93.81 44 LEU B N 1
ATOM 1527 C CA . LEU B 1 44 ? 10.484 -1.565 -10.016 1 93.81 44 LEU B CA 1
ATOM 1528 C C . LEU B 1 44 ? 9.656 -2.045 -11.203 1 93.81 44 LEU B C 1
ATOM 1530 O O . LEU B 1 44 ? 10.109 -2.883 -11.984 1 93.81 44 LEU B O 1
ATOM 1534 N N . ALA B 1 45 ? 8.469 -1.552 -11.273 1 90.38 45 ALA B N 1
ATOM 1535 C CA . ALA B 1 45 ? 7.59 -1.937 -12.375 1 90.38 45 ALA B CA 1
ATOM 1536 C C . ALA B 1 45 ? 8.195 -1.557 -13.719 1 90.38 45 ALA B C 1
ATOM 1538 O O . ALA B 1 45 ? 8.242 -2.375 -14.641 1 90.38 45 ALA B O 1
ATOM 1539 N N . SER B 1 46 ? 8.688 -0.371 -13.828 1 89.81 46 SER B N 1
ATOM 1540 C CA . SER B 1 46 ? 9.273 0.124 -15.07 1 89.81 46 SER B CA 1
ATOM 1541 C C . SER B 1 46 ? 10.523 -0.672 -15.445 1 89.81 46 SER B C 1
ATOM 1543 O O . SER B 1 46 ? 10.68 -1.073 -16.594 1 89.81 46 SER B O 1
ATOM 1545 N N . GLN B 1 47 ? 11.359 -0.874 -14.445 1 93.81 47 GLN B N 1
ATOM 1546 C CA . GLN B 1 47 ? 12.594 -1.605 -14.703 1 93.81 47 GLN B CA 1
ATOM 1547 C C . GLN B 1 47 ? 12.305 -3.059 -15.07 1 93.81 47 GLN B C 1
ATOM 1549 O O . GLN B 1 47 ? 12.945 -3.615 -15.969 1 93.81 47 GLN B O 1
ATOM 1554 N N . SER B 1 48 ? 11.375 -3.66 -14.406 1 93.56 48 SER B N 1
ATOM 1555 C CA . SER B 1 48 ? 10.992 -5.039 -14.703 1 93.56 48 SER B CA 1
ATOM 1556 C C . SER B 1 48 ? 10.383 -5.156 -16.094 1 93.56 48 SER B C 1
ATOM 1558 O O . SER B 1 48 ? 10.633 -6.133 -16.812 1 93.56 48 SER B O 1
ATOM 1560 N N . ASN B 1 49 ? 9.641 -4.211 -16.438 1 89.75 49 ASN B N 1
ATOM 1561 C CA . ASN B 1 49 ? 9.062 -4.172 -17.781 1 89.75 49 ASN B CA 1
ATOM 1562 C C . ASN B 1 49 ? 10.148 -4.109 -18.859 1 89.75 49 ASN B C 1
ATOM 1564 O O . ASN B 1 49 ? 10.055 -4.789 -19.875 1 89.75 49 ASN B O 1
ATOM 1568 N N . GLY B 1 50 ? 11.055 -3.246 -18.547 1 91.56 50 GLY B N 1
ATOM 1569 C CA . GLY B 1 50 ? 12.172 -3.158 -19.484 1 91.56 50 GLY B CA 1
ATOM 1570 C C . GLY B 1 50 ? 12.922 -4.465 -19.641 1 91.56 50 GLY B C 1
ATOM 1571 O O . GLY B 1 50 ? 13.32 -4.828 -20.75 1 91.56 50 GLY B O 1
ATOM 1572 N N . ILE B 1 51 ? 13.102 -5.152 -18.609 1 93.69 51 ILE B N 1
ATOM 1573 C CA . ILE B 1 51 ? 13.805 -6.43 -18.625 1 93.69 51 ILE B CA 1
ATOM 1574 C C . ILE B 1 51 ? 13.008 -7.457 -19.422 1 93.69 51 ILE B C 1
ATOM 1576 O O . ILE B 1 51 ? 13.555 -8.156 -20.266 1 93.69 51 ILE B O 1
ATOM 1580 N N . ALA B 1 52 ? 11.703 -7.512 -19.141 1 91.69 52 ALA B N 1
ATOM 1581 C CA . ALA B 1 52 ? 10.844 -8.445 -19.859 1 91.69 52 ALA B CA 1
ATOM 1582 C C . ALA B 1 52 ? 10.812 -8.117 -21.359 1 91.69 52 ALA B C 1
ATOM 1584 O O . ALA B 1 52 ? 10.883 -9.023 -22.203 1 91.69 52 ALA B O 1
ATOM 1585 N N . GLU B 1 53 ? 10.734 -6.906 -21.688 1 89.94 53 GLU B N 1
ATOM 1586 C CA . GLU B 1 53 ? 10.719 -6.461 -23.078 1 89.94 53 GLU B CA 1
ATOM 1587 C C . GLU B 1 53 ? 12.031 -6.809 -23.781 1 89.94 53 GLU B C 1
ATOM 1589 O O . GLU B 1 53 ? 12.023 -7.172 -24.969 1 89.94 53 GLU B O 1
ATOM 1594 N N . GLY B 1 54 ? 13.094 -6.625 -23.062 1 93.81 54 GLY B N 1
ATOM 1595 C CA . GLY B 1 54 ? 14.391 -6.984 -23.625 1 93.81 54 GLY B CA 1
ATOM 1596 C C . GLY B 1 54 ? 14.5 -8.461 -23.969 1 93.81 54 GLY B C 1
ATOM 1597 O O . GLY B 1 54 ? 15.25 -8.836 -24.875 1 93.81 54 GLY B O 1
ATOM 1598 N N . LYS B 1 55 ? 13.781 -9.203 -23.312 1 92.81 55 LYS B N 1
ATOM 1599 C CA . LYS B 1 55 ? 13.758 -10.648 -23.531 1 92.81 55 LYS B CA 1
ATOM 1600 C C . LYS B 1 55 ? 12.609 -11.047 -24.453 1 92.81 55 LYS B C 1
ATOM 1602 O O . LYS B 1 55 ? 12.32 -12.234 -24.609 1 92.81 55 LYS B O 1
ATOM 1607 N N . LYS B 1 56 ? 11.82 -10.062 -24.922 1 91.94 56 LYS B N 1
ATOM 1608 C CA . LYS B 1 56 ? 10.695 -10.227 -25.844 1 91.94 56 LYS B CA 1
ATOM 1609 C C . LYS B 1 56 ? 9.586 -11.055 -25.203 1 91.94 56 LYS B C 1
ATOM 1611 O O . LYS B 1 56 ? 8.992 -11.914 -25.875 1 91.94 56 LYS B O 1
ATOM 1616 N N . ARG B 1 57 ? 9.445 -10.844 -23.969 1 89.69 57 ARG B N 1
ATOM 1617 C CA . ARG B 1 57 ? 8.352 -11.5 -23.25 1 89.69 57 ARG B CA 1
ATOM 1618 C C . ARG B 1 57 ? 7.191 -10.531 -23.031 1 89.69 57 ARG B C 1
ATOM 1620 O O . ARG B 1 57 ? 7.402 -9.344 -22.781 1 89.69 57 ARG B O 1
ATOM 1627 N N . LYS B 1 58 ? 6.066 -11.141 -23 1 84.5 58 LYS B N 1
ATOM 1628 C CA . LYS B 1 58 ? 4.871 -10.32 -22.812 1 84.5 58 LYS B CA 1
ATOM 1629 C C . LYS B 1 58 ? 4.434 -10.312 -21.344 1 84.5 58 LYS B C 1
ATOM 1631 O O . LYS B 1 58 ? 3.646 -9.461 -20.938 1 84.5 58 LYS B O 1
ATOM 1636 N N . ILE B 1 59 ? 5.02 -11.258 -20.578 1 88.25 59 ILE B N 1
ATOM 1637 C CA . ILE B 1 59 ? 4.652 -11.359 -19.172 1 88.25 59 ILE B CA 1
ATOM 1638 C C . ILE B 1 59 ? 5.875 -11.078 -18.297 1 88.25 59 ILE B C 1
ATOM 1640 O O . ILE B 1 59 ? 6.961 -11.602 -18.547 1 88.25 59 ILE B O 1
ATOM 1644 N N . ILE B 1 60 ? 5.625 -10.172 -17.391 1 91 60 ILE B N 1
ATOM 1645 C CA . ILE B 1 60 ? 6.668 -9.883 -16.422 1 91 60 ILE B CA 1
ATOM 1646 C C . ILE B 1 60 ? 6.617 -10.914 -15.289 1 91 60 ILE B C 1
ATOM 1648 O O . ILE B 1 60 ? 5.566 -11.125 -14.68 1 91 60 ILE B O 1
ATOM 1652 N N . ASN B 1 61 ? 7.746 -11.523 -15.039 1 89.38 61 ASN B N 1
ATOM 1653 C CA . ASN B 1 61 ? 7.809 -12.555 -14.016 1 89.38 61 ASN B CA 1
ATOM 1654 C C . ASN B 1 61 ? 8.562 -12.078 -12.781 1 89.38 61 ASN B C 1
ATOM 1656 O O . ASN B 1 61 ? 9.273 -11.07 -12.828 1 89.38 61 ASN B O 1
ATOM 1660 N N . PRO B 1 62 ? 8.359 -12.789 -11.688 1 91.62 62 PRO B N 1
ATOM 1661 C CA . PRO B 1 62 ? 9.023 -12.398 -10.438 1 91.62 62 PRO B CA 1
ATOM 1662 C C . PRO B 1 62 ? 10.547 -12.367 -10.57 1 91.62 62 PRO B C 1
ATOM 1664 O O . PRO B 1 62 ? 11.211 -11.578 -9.891 1 91.62 62 PRO B O 1
ATOM 1667 N N . GLU B 1 63 ? 11.008 -13.172 -11.445 1 93.81 63 GLU B N 1
ATOM 1668 C CA . GLU B 1 63 ? 12.453 -13.172 -11.656 1 93.81 63 GLU B CA 1
ATOM 1669 C C . GLU B 1 63 ? 12.922 -11.836 -12.234 1 93.81 63 GLU B C 1
ATOM 1671 O O . GLU B 1 63 ? 14.039 -11.398 -11.953 1 93.81 63 GLU B O 1
ATOM 1676 N N . ASP B 1 64 ? 12.086 -11.242 -13.008 1 95.06 64 ASP B N 1
ATOM 1677 C CA . ASP B 1 64 ? 12.422 -9.93 -13.555 1 95.06 64 ASP B CA 1
ATOM 1678 C C . ASP B 1 64 ? 12.539 -8.883 -12.453 1 95.06 64 ASP B C 1
ATOM 1680 O O . ASP B 1 64 ? 13.344 -7.957 -12.555 1 95.06 64 ASP B O 1
ATOM 1684 N N . VAL B 1 65 ? 11.766 -9.047 -11.375 1 95 65 VAL B N 1
ATOM 1685 C CA . VAL B 1 65 ? 11.805 -8.133 -10.242 1 95 65 VAL B CA 1
ATOM 1686 C C . VAL B 1 65 ? 13.141 -8.273 -9.516 1 95 65 VAL B C 1
ATOM 1688 O O . VAL B 1 65 ? 13.734 -7.273 -9.086 1 95 65 VAL B O 1
ATOM 1691 N N . ILE B 1 66 ? 13.641 -9.492 -9.445 1 97.31 66 ILE B N 1
ATOM 1692 C CA . ILE B 1 66 ? 14.93 -9.734 -8.797 1 97.31 66 ILE B CA 1
ATOM 1693 C C . ILE B 1 66 ? 16.047 -9.055 -9.594 1 97.31 66 ILE B C 1
ATOM 1695 O O . ILE B 1 66 ? 16.906 -8.398 -9.016 1 97.31 66 ILE B O 1
ATOM 1699 N N . GLN B 1 67 ? 15.945 -9.203 -10.852 1 97.31 67 GLN B N 1
ATOM 1700 C CA . GLN B 1 67 ? 16.938 -8.555 -11.703 1 97.31 67 GLN B CA 1
ATOM 1701 C C . GLN B 1 67 ? 16.828 -7.035 -11.617 1 97.31 67 GLN B C 1
ATOM 1703 O O . GLN B 1 67 ? 17.859 -6.34 -11.602 1 97.31 67 GLN B O 1
ATOM 1708 N N . ALA B 1 68 ? 15.625 -6.496 -11.578 1 96.81 68 ALA B N 1
ATOM 1709 C CA . ALA B 1 68 ? 15.398 -5.062 -11.438 1 96.81 68 ALA B CA 1
ATOM 1710 C C . ALA B 1 68 ? 16.031 -4.531 -10.148 1 96.81 68 ALA B C 1
ATOM 1712 O O . ALA B 1 68 ? 16.656 -3.475 -10.148 1 96.81 68 ALA B O 1
ATOM 1713 N N . LEU B 1 69 ? 15.906 -5.289 -9.07 1 97.44 69 LEU B N 1
ATOM 1714 C CA . LEU B 1 69 ? 16.453 -4.902 -7.773 1 97.44 69 LEU B CA 1
ATOM 1715 C C . LEU B 1 69 ? 17.984 -4.793 -7.844 1 97.44 69 LEU B C 1
ATOM 1717 O O . LEU B 1 69 ? 18.562 -3.859 -7.289 1 97.44 69 LEU B O 1
ATOM 1721 N N . LYS B 1 70 ? 18.562 -5.68 -8.539 1 97.19 70 LYS B N 1
ATOM 1722 C CA . LYS B 1 70 ? 20.016 -5.656 -8.703 1 97.19 70 LYS B CA 1
ATOM 1723 C C . LYS B 1 70 ? 20.453 -4.441 -9.523 1 97.19 70 LYS B C 1
ATOM 1725 O O . LYS B 1 70 ? 21.375 -3.734 -9.133 1 97.19 70 LYS B O 1
ATOM 1730 N N . GLU B 1 71 ? 19.734 -4.156 -10.516 1 96.44 71 GLU B N 1
ATOM 1731 C CA . GLU B 1 71 ? 20.094 -3.074 -11.422 1 96.44 71 GLU B CA 1
ATOM 1732 C C . GLU B 1 71 ? 19.859 -1.71 -10.781 1 96.44 71 GLU B C 1
ATOM 1734 O O . GLU B 1 71 ? 20.578 -0.751 -11.062 1 96.44 71 GLU B O 1
ATOM 1739 N N . LEU B 1 72 ? 18.875 -1.658 -9.953 1 95.12 72 LEU B N 1
ATOM 1740 C CA . LEU B 1 72 ? 18.531 -0.407 -9.289 1 95.12 72 LEU B CA 1
ATOM 1741 C C . LEU B 1 72 ? 19.312 -0.246 -7.992 1 95.12 72 LEU B C 1
ATOM 1743 O O . LEU B 1 72 ? 19.109 0.722 -7.254 1 95.12 72 LEU B O 1
ATOM 1747 N N . GLU B 1 73 ? 20.125 -1.22 -7.645 1 94.56 73 GLU B N 1
ATOM 1748 C CA . GLU B 1 73 ? 20.953 -1.194 -6.445 1 94.56 73 GLU B CA 1
ATOM 1749 C C . GLU B 1 73 ? 20.109 -1.26 -5.18 1 94.56 73 GLU B C 1
ATOM 1751 O O . GLU B 1 73 ? 20.359 -0.527 -4.223 1 94.56 73 GLU B O 1
ATOM 1756 N N . LEU B 1 74 ? 19.094 -2.059 -5.223 1 96.25 74 LEU B N 1
ATOM 1757 C CA . LEU B 1 74 ? 18.203 -2.307 -4.102 1 96.25 74 LEU B CA 1
ATOM 1758 C C . LEU B 1 74 ? 18.281 -3.762 -3.648 1 96.25 74 LEU B C 1
ATOM 1760 O O . LEU B 1 74 ? 17.25 -4.387 -3.363 1 96.25 74 LEU B O 1
ATOM 1764 N N . GLU B 1 75 ? 19.484 -4.23 -3.592 1 96.31 75 GLU B N 1
ATOM 1765 C CA . GLU B 1 75 ? 19.719 -5.645 -3.311 1 96.31 75 GLU B CA 1
ATOM 1766 C C . GLU B 1 75 ? 19.281 -6 -1.893 1 96.31 75 GLU B C 1
ATOM 1768 O O . GLU B 1 75 ? 18.969 -7.16 -1.605 1 96.31 75 GLU B O 1
ATOM 1773 N N . GLN B 1 76 ? 19.156 -5.055 -1.051 1 94.19 76 GLN B N 1
ATOM 1774 C CA . GLN B 1 76 ? 18.75 -5.301 0.329 1 94.19 76 GLN B CA 1
ATOM 1775 C C . GLN B 1 76 ? 17.312 -5.809 0.395 1 94.19 76 GLN B C 1
ATOM 1777 O O . GLN B 1 76 ? 16.891 -6.352 1.417 1 94.19 76 GLN B O 1
ATOM 1782 N N . TYR B 1 77 ? 16.609 -5.66 -0.656 1 96.56 77 TYR B N 1
ATOM 1783 C CA . TYR B 1 77 ? 15.211 -6.062 -0.672 1 96.56 77 TYR B CA 1
ATOM 1784 C C . TYR B 1 77 ? 15.047 -7.445 -1.292 1 96.56 77 TYR B C 1
ATOM 1786 O O . TYR B 1 77 ? 13.961 -8.023 -1.261 1 96.56 77 TYR B O 1
ATOM 1794 N N . ILE B 1 78 ? 16.078 -8.039 -1.803 1 97.31 78 ILE B N 1
ATOM 1795 C CA . ILE B 1 78 ? 16.016 -9.305 -2.527 1 97.31 78 ILE B CA 1
ATOM 1796 C C . ILE B 1 78 ? 15.531 -10.414 -1.593 1 97.31 78 ILE B C 1
ATOM 1798 O O . ILE B 1 78 ? 14.664 -11.211 -1.959 1 97.31 78 ILE B O 1
ATOM 1802 N N . PRO B 1 79 ? 15.992 -10.43 -0.379 1 96.94 79 PRO B N 1
ATOM 1803 C CA . PRO B 1 79 ? 15.508 -11.492 0.513 1 96.94 79 PRO B CA 1
ATOM 1804 C C . PRO B 1 79 ? 14 -11.43 0.726 1 96.94 79 PRO B C 1
ATOM 1806 O O . PRO B 1 79 ? 13.336 -12.469 0.736 1 96.94 79 PRO B O 1
ATOM 1809 N N . ALA B 1 80 ? 13.492 -10.258 0.848 1 93.56 80 ALA B N 1
ATOM 1810 C CA . ALA B 1 80 ? 12.047 -10.094 1.023 1 93.56 80 ALA B CA 1
ATOM 1811 C C . ALA B 1 80 ? 11.289 -10.547 -0.22 1 93.56 80 ALA B C 1
ATOM 1813 O O . ALA B 1 80 ? 10.273 -11.234 -0.117 1 93.56 80 ALA B O 1
ATOM 1814 N N . ALA B 1 81 ? 11.797 -10.195 -1.344 1 94.94 81 ALA B N 1
ATOM 1815 C CA . ALA B 1 81 ? 11.18 -10.594 -2.607 1 94.94 81 ALA B CA 1
ATOM 1816 C C . ALA B 1 81 ? 11.203 -12.109 -2.781 1 94.94 81 ALA B C 1
ATOM 1818 O O . ALA B 1 81 ? 10.188 -12.719 -3.123 1 94.94 81 ALA B O 1
ATOM 1819 N N . GLU B 1 82 ? 12.328 -12.688 -2.484 1 96.31 82 GLU B N 1
ATOM 1820 C CA . GLU B 1 82 ? 12.492 -14.133 -2.635 1 96.31 82 GLU B CA 1
ATOM 1821 C C . GLU B 1 82 ? 11.602 -14.891 -1.656 1 96.31 82 GLU B C 1
ATOM 1823 O O . GLU B 1 82 ? 11.031 -15.93 -2.002 1 96.31 82 GLU B O 1
ATOM 1828 N N . ALA B 1 83 ? 11.547 -14.383 -0.501 1 94 83 ALA B N 1
ATOM 1829 C CA . ALA B 1 83 ? 10.68 -15.008 0.499 1 94 83 ALA B CA 1
ATOM 1830 C C . ALA B 1 83 ? 9.227 -15 0.05 1 94 83 ALA B C 1
ATOM 1832 O O . ALA B 1 83 ? 8.508 -15.984 0.243 1 94 83 ALA B O 1
ATOM 1833 N N . SER B 1 84 ? 8.859 -13.859 -0.514 1 92.19 84 SER B N 1
ATOM 1834 C CA . SER B 1 84 ? 7.488 -13.758 -0.993 1 92.19 84 SER B CA 1
ATOM 1835 C C . SER B 1 84 ? 7.227 -14.727 -2.137 1 92.19 84 SER B C 1
ATOM 1837 O O . SER B 1 84 ? 6.152 -15.328 -2.215 1 92.19 84 SER B O 1
ATOM 1839 N N . MET B 1 85 ? 8.133 -14.93 -2.969 1 92.94 85 MET B N 1
ATOM 1840 C CA . MET B 1 85 ? 8.016 -15.859 -4.086 1 92.94 85 MET B CA 1
ATOM 1841 C C . MET B 1 85 ? 7.922 -17.297 -3.588 1 92.94 85 MET B C 1
ATOM 1843 O O . MET B 1 85 ? 7.152 -18.094 -4.129 1 92.94 85 MET B O 1
ATOM 1847 N N . ALA B 1 86 ? 8.727 -17.594 -2.617 1 94.06 86 ALA B N 1
ATOM 1848 C CA . ALA B 1 86 ? 8.695 -18.922 -2.02 1 94.06 86 ALA B CA 1
ATOM 1849 C C . ALA B 1 86 ? 7.328 -19.203 -1.396 1 94.06 86 ALA B C 1
ATOM 1851 O O . ALA B 1 86 ? 6.812 -20.328 -1.505 1 94.06 86 ALA B O 1
ATOM 1852 N N . GLN B 1 87 ? 6.793 -18.188 -0.837 1 92 87 GLN B N 1
ATOM 1853 C CA . GLN B 1 87 ? 5.484 -18.344 -0.209 1 92 87 GLN B CA 1
ATOM 1854 C C . GLN B 1 87 ? 4.406 -18.625 -1.249 1 92 87 GLN B C 1
ATOM 1856 O O . GLN B 1 87 ? 3.516 -19.438 -1.019 1 92 87 GLN B O 1
ATOM 1861 N N . VAL B 1 88 ? 4.477 -17.922 -2.322 1 88.56 88 VAL B N 1
ATOM 1862 C CA . VAL B 1 88 ? 3.506 -18.109 -3.395 1 88.56 88 VAL B CA 1
ATOM 1863 C C . VAL B 1 88 ? 3.613 -19.531 -3.951 1 88.56 88 VAL B C 1
ATOM 1865 O O . VAL B 1 88 ? 2.6 -20.172 -4.207 1 88.56 88 VAL B O 1
ATOM 1868 N N . LYS B 1 89 ? 4.777 -20.016 -4.117 1 91.88 89 LYS B N 1
ATOM 1869 C CA . LYS B 1 89 ? 5.012 -21.359 -4.625 1 91.88 89 LYS B CA 1
ATOM 1870 C C . LYS B 1 89 ? 4.492 -22.422 -3.648 1 91.88 89 LYS B C 1
ATOM 1872 O O . LYS B 1 89 ? 3.887 -23.406 -4.059 1 91.88 89 LYS B O 1
ATOM 1877 N N . GLU B 1 90 ? 4.766 -22.172 -2.453 1 93.06 90 GLU B N 1
ATOM 1878 C CA . GLU B 1 90 ? 4.289 -23.094 -1.428 1 93.06 90 GLU B CA 1
ATOM 1879 C C . GLU B 1 90 ? 2.766 -23.125 -1.377 1 93.06 90 GLU B C 1
ATOM 1881 O O . GLU B 1 90 ? 2.168 -24.203 -1.248 1 93.06 90 GLU B O 1
ATOM 1886 N N . ALA B 1 91 ? 2.234 -21.953 -1.473 1 90.81 91 ALA B N 1
ATOM 1887 C CA . ALA B 1 91 ? 0.777 -21.875 -1.47 1 90.81 91 ALA B CA 1
ATOM 1888 C C . ALA B 1 91 ? 0.186 -22.609 -2.666 1 90.81 91 ALA B C 1
ATOM 1890 O O . ALA B 1 91 ? -0.845 -23.281 -2.545 1 90.81 91 ALA B O 1
ATOM 1891 N N . ALA B 1 92 ? 0.806 -22.484 -3.746 1 89.62 92 ALA B N 1
ATOM 1892 C CA . ALA B 1 92 ? 0.352 -23.156 -4.957 1 89.62 92 ALA B CA 1
ATOM 1893 C C . ALA B 1 92 ? 0.458 -24.672 -4.805 1 89.62 92 ALA B C 1
ATOM 1895 O O . ALA B 1 92 ? -0.426 -25.406 -5.25 1 89.62 92 ALA B O 1
ATOM 1896 N N . LYS B 1 93 ? 1.478 -25.125 -4.219 1 93.31 93 LYS B N 1
ATOM 1897 C CA . LYS B 1 93 ? 1.676 -26.547 -3.977 1 93.31 93 LYS B CA 1
ATOM 1898 C C . LYS B 1 93 ? 0.597 -27.109 -3.051 1 93.31 93 LYS B C 1
ATOM 1900 O O . LYS B 1 93 ? 0.041 -28.172 -3.309 1 93.31 93 LYS B O 1
ATOM 1905 N N . VAL B 1 94 ? 0.357 -26.359 -2.049 1 93.12 94 VAL B N 1
ATOM 1906 C CA . VAL B 1 94 ? -0.642 -26.781 -1.074 1 93.12 94 VAL B CA 1
ATOM 1907 C C . VAL B 1 94 ? -2.016 -26.859 -1.739 1 93.12 94 VAL B C 1
ATOM 1909 O O . VAL B 1 94 ? -2.768 -27.812 -1.521 1 93.12 94 VAL B O 1
ATOM 1912 N N . GLN B 1 95 ? -2.297 -25.906 -2.533 1 93.19 95 GLN B N 1
ATOM 1913 C CA . GLN B 1 95 ? -3.574 -25.875 -3.236 1 93.19 95 GLN B CA 1
ATOM 1914 C C . GLN B 1 95 ? -3.691 -27.047 -4.211 1 93.19 95 GLN B C 1
ATOM 1916 O O . GLN B 1 95 ? -4.754 -27.656 -4.324 1 93.19 95 GLN B O 1
ATOM 1921 N N . ARG B 1 96 ? -2.652 -27.406 -4.863 1 93.81 96 ARG B N 1
ATOM 1922 C CA . ARG B 1 96 ? -2.633 -28.531 -5.777 1 93.81 96 ARG B CA 1
ATOM 1923 C C . ARG B 1 96 ? -2.848 -29.844 -5.031 1 93.81 96 ARG B C 1
ATOM 1925 O O . ARG B 1 96 ? -3.578 -30.719 -5.5 1 93.81 96 ARG B O 1
ATOM 1932 N N . GLN B 1 97 ? -2.246 -29.906 -3.947 1 94 97 GLN B N 1
ATOM 1933 C CA . GLN B 1 97 ? -2.383 -31.109 -3.125 1 94 97 GLN B CA 1
ATOM 1934 C C . GLN B 1 97 ? -3.803 -31.25 -2.584 1 94 97 GLN B C 1
ATOM 1936 O O . GLN B 1 97 ? -4.355 -32.344 -2.549 1 94 97 GLN B O 1
ATOM 1941 N N . ARG B 1 98 ? -4.355 -30.156 -2.203 1 93.12 98 ARG B N 1
ATOM 1942 C CA . ARG B 1 98 ? -5.723 -30.156 -1.699 1 93.12 98 ARG B CA 1
ATOM 1943 C C . ARG B 1 98 ? -6.707 -30.594 -2.783 1 93.12 98 ARG B C 1
ATOM 1945 O O . ARG B 1 98 ? -7.613 -31.391 -2.523 1 93.12 98 ARG B O 1
ATOM 1952 N N . ARG B 1 99 ? -6.508 -30.109 -3.93 1 93.25 99 ARG B N 1
ATOM 1953 C CA . ARG B 1 99 ? -7.363 -30.469 -5.055 1 93.25 99 ARG B CA 1
ATOM 1954 C C . ARG B 1 99 ? -7.191 -31.938 -5.422 1 93.25 99 ARG B C 1
ATOM 1956 O O . ARG B 1 99 ? -8.172 -32.625 -5.703 1 93.25 99 ARG B O 1
ATOM 1963 N N . ALA B 1 100 ? -5.969 -32.344 -5.402 1 93.88 100 ALA B N 1
ATOM 1964 C CA . ALA B 1 100 ? -5.688 -33.75 -5.688 1 93.88 100 ALA B CA 1
ATOM 1965 C C . ALA B 1 100 ? -6.336 -34.656 -4.648 1 93.88 100 ALA B C 1
ATOM 1967 O O . ALA B 1 100 ? -6.914 -35.688 -4.996 1 93.88 100 ALA B O 1
ATOM 1968 N N . ASN B 1 101 ? -6.254 -34.25 -3.408 1 92.81 101 ASN B N 1
ATOM 1969 C CA . ASN B 1 101 ? -6.859 -35.031 -2.33 1 92.81 101 ASN B CA 1
ATOM 1970 C C . ASN B 1 101 ? -8.383 -35.031 -2.434 1 92.81 101 ASN B C 1
ATOM 1972 O O . ASN B 1 101 ? -9.016 -36.062 -2.217 1 92.81 101 ASN B O 1
ATOM 1976 N N . ALA B 1 102 ? -8.945 -33.906 -2.818 1 92.56 102 ALA B N 1
ATOM 1977 C CA . ALA B 1 102 ? -10.391 -33.812 -2.988 1 92.56 102 ALA B CA 1
ATOM 1978 C C . ALA B 1 102 ? -10.875 -34.688 -4.129 1 92.56 102 ALA B C 1
ATOM 1980 O O . ALA B 1 102 ? -11.891 -35.375 -4 1 92.56 102 ALA B O 1
ATOM 1981 N N . THR B 1 103 ? -10.133 -34.719 -5.172 1 92.38 103 THR B N 1
ATOM 1982 C CA . THR B 1 103 ? -10.469 -35.562 -6.32 1 92.38 103 THR B CA 1
ATOM 1983 C C . THR B 1 103 ? -10.336 -37.031 -5.969 1 92.38 103 THR B C 1
ATOM 1985 O O . THR B 1 103 ? -11.188 -37.844 -6.336 1 92.38 103 THR B O 1
ATOM 1988 N N . ALA B 1 104 ? -9.297 -37.312 -5.238 1 92.75 104 ALA B N 1
ATOM 1989 C CA . ALA B 1 104 ? -9.078 -38.688 -4.805 1 92.75 104 ALA B CA 1
ATOM 1990 C C . ALA B 1 104 ? -10.195 -39.156 -3.883 1 92.75 104 ALA B C 1
ATOM 1992 O O . ALA B 1 104 ? -10.68 -40.281 -4 1 92.75 104 ALA B O 1
ATOM 1993 N N . GLN B 1 105 ? -10.641 -38.375 -2.973 1 91.31 105 GLN B N 1
ATOM 1994 C CA . GLN B 1 105 ? -11.711 -38.688 -2.039 1 91.31 105 GLN B CA 1
ATOM 1995 C C . GLN B 1 105 ? -13.039 -38.875 -2.768 1 91.31 105 GLN B C 1
ATOM 1997 O O . GLN B 1 105 ? -13.797 -39.812 -2.453 1 91.31 105 GLN B O 1
ATOM 2002 N N . LYS B 1 106 ? -13.297 -38 -3.715 1 91.25 106 LYS B N 1
ATOM 2003 C CA . LYS B 1 106 ? -14.516 -38.125 -4.512 1 91.25 106 LYS B CA 1
ATOM 2004 C C . LYS B 1 106 ? -14.539 -39.438 -5.273 1 91.25 106 LYS B C 1
ATOM 2006 O O . LYS B 1 106 ? -15.57 -40.125 -5.34 1 91.25 106 LYS B O 1
ATOM 2011 N N . LYS B 1 107 ? -13.445 -39.906 -5.797 1 91.94 107 LYS B N 1
ATOM 2012 C CA . LYS B 1 107 ? -13.336 -41.156 -6.516 1 91.94 107 LYS B CA 1
ATOM 2013 C C . LYS B 1 107 ? -13.516 -42.344 -5.566 1 91.94 107 LYS B C 1
ATOM 2015 O O . LYS B 1 107 ? -14.172 -43.344 -5.914 1 91.94 107 LYS B O 1
ATOM 2020 N N . ALA B 1 108 ? -12.867 -42.094 -4.422 1 90.94 108 ALA B N 1
ATOM 2021 C CA . ALA B 1 108 ? -12.977 -43.156 -3.426 1 90.94 108 ALA B CA 1
ATOM 2022 C C . ALA B 1 108 ? -14.414 -43.344 -2.949 1 90.94 108 ALA B C 1
ATOM 2024 O O . ALA B 1 108 ? -14.898 -44.469 -2.785 1 90.94 108 ALA B O 1
ATOM 2025 N N . MET B 1 109 ? -15.047 -42.219 -2.723 1 89.25 109 MET B N 1
ATOM 2026 C CA . MET B 1 109 ? -16.438 -42.219 -2.295 1 89.25 109 MET B CA 1
ATOM 2027 C C . MET B 1 109 ? -17.344 -42.812 -3.379 1 89.25 109 MET B C 1
ATOM 2029 O O . MET B 1 109 ? -18.266 -43.562 -3.078 1 89.25 109 MET B O 1
ATOM 2033 N N . GLY B 1 110 ? -17 -42.5 -4.547 1 90.19 110 GLY B N 1
ATOM 2034 C CA . GLY B 1 110 ? -17.75 -43.094 -5.656 1 90.19 110 GLY B CA 1
ATOM 2035 C C . GLY B 1 110 ? -17.562 -44.594 -5.793 1 90.19 110 GLY B C 1
ATOM 2036 O O . GLY B 1 110 ? -18.531 -45.312 -6.02 1 90.19 110 GLY B O 1
ATOM 2037 N N . THR B 1 111 ? -16.344 -45.031 -5.672 1 89.44 111 THR B N 1
ATOM 2038 C CA . THR B 1 111 ? -16.047 -46.469 -5.75 1 89.44 111 THR B CA 1
ATOM 2039 C C . THR B 1 111 ? -16.688 -47.219 -4.582 1 89.44 111 THR B C 1
ATOM 2041 O O . THR B 1 111 ? -17.234 -48.312 -4.762 1 89.44 111 THR B O 1
ATOM 2044 N N . GLU B 1 112 ? -16.672 -46.594 -3.4 1 89.69 112 GLU B N 1
ATOM 2045 C CA . GLU B 1 112 ? -17.281 -47.219 -2.23 1 89.69 112 GLU B CA 1
ATOM 2046 C C . GLU B 1 112 ? -18.797 -47.344 -2.396 1 89.69 112 GLU B C 1
ATOM 2048 O O . GLU B 1 112 ? -19.391 -48.344 -2.055 1 89.69 112 GLU B O 1
ATOM 2053 N N . GLU B 1 113 ? -19.391 -46.281 -2.854 1 90.25 113 GLU B N 1
ATOM 2054 C CA . GLU B 1 113 ? -20.828 -46.312 -3.105 1 90.25 113 GLU B CA 1
ATOM 2055 C C . GLU B 1 113 ? -21.188 -47.375 -4.137 1 90.25 113 GLU B C 1
ATOM 2057 O O . GLU B 1 113 ? -22.172 -48.125 -3.971 1 90.25 113 GLU B O 1
ATOM 2062 N N . MET B 1 114 ? -20.438 -47.531 -5.168 1 91.5 114 MET B N 1
ATOM 2063 C CA . MET B 1 114 ? -20.656 -48.562 -6.18 1 91.5 114 MET B CA 1
ATOM 2064 C C . MET B 1 114 ? -20.516 -49.969 -5.578 1 91.5 114 MET B C 1
ATOM 2066 O O . MET B 1 114 ? -21.297 -50.844 -5.879 1 91.5 114 MET B O 1
ATOM 2070 N N . ARG B 1 115 ? -19.547 -50.125 -4.699 1 89.5 115 ARG B N 1
ATOM 2071 C CA . ARG B 1 115 ? -19.344 -51.406 -4.004 1 89.5 115 ARG B CA 1
ATOM 2072 C C . ARG B 1 115 ? -20.516 -51.719 -3.086 1 89.5 115 ARG B C 1
ATOM 2074 O O . ARG B 1 115 ? -21 -52.844 -3.062 1 89.5 115 ARG B O 1
ATOM 2081 N N . ARG B 1 116 ? -20.984 -50.781 -2.379 1 90 116 ARG B N 1
ATOM 2082 C CA . ARG B 1 116 ? -22.109 -50.969 -1.468 1 90 116 ARG B CA 1
ATOM 2083 C C . ARG B 1 116 ? -23.375 -51.344 -2.229 1 90 116 ARG B C 1
ATOM 2085 O O . ARG B 1 116 ? -24.125 -52.219 -1.793 1 90 116 ARG B O 1
ATOM 2092 N N . GLU B 1 117 ? -23.516 -50.656 -3.395 1 90.88 117 GLU B N 1
ATOM 2093 C CA . GLU B 1 117 ? -24.688 -50.969 -4.219 1 90.88 117 GLU B CA 1
ATOM 2094 C C . GLU B 1 117 ? -24.578 -52.406 -4.793 1 90.88 117 GLU B C 1
ATOM 2096 O O . GLU B 1 117 ? -25.562 -53.125 -4.824 1 90.88 117 GLU B O 1
ATOM 2101 N N . GLN B 1 118 ? -23.359 -52.719 -5.273 1 93.06 118 GLN B N 1
ATOM 2102 C CA . GLN B 1 118 ? -23.125 -54.062 -5.773 1 93.06 118 GLN B CA 1
ATOM 2103 C C . GLN B 1 118 ? -23.375 -55.125 -4.684 1 93.06 118 GLN B C 1
ATOM 2105 O O . GLN B 1 118 ? -24.031 -56.125 -4.926 1 93.06 118 GLN B O 1
ATOM 2110 N N . GLU B 1 119 ? -22.969 -54.875 -3.508 1 92.44 119 GLU B N 1
ATOM 2111 C CA . GLU B 1 119 ? -23.156 -55.781 -2.381 1 92.44 119 GLU B CA 1
ATOM 2112 C C . GLU B 1 119 ? -24.625 -55.906 -2.014 1 92.44 119 GLU B C 1
ATOM 2114 O O . GLU B 1 119 ? -25.109 -57 -1.697 1 92.44 119 GLU B O 1
ATOM 2119 N N . LYS B 1 120 ? -25.359 -54.812 -2.025 1 91.69 120 LYS B N 1
ATOM 2120 C CA . LYS B 1 120 ? -26.797 -54.812 -1.753 1 91.69 120 LYS B CA 1
ATOM 2121 C C . LYS B 1 120 ? -27.547 -55.656 -2.789 1 91.69 120 LYS B C 1
ATOM 2123 O O . LYS B 1 120 ? -28.422 -56.469 -2.439 1 91.69 120 LYS B O 1
ATOM 2128 N N . MET B 1 121 ? -27.219 -55.531 -4.09 1 92.44 121 MET B N 1
ATOM 2129 C CA . MET B 1 121 ? -27.859 -56.281 -5.168 1 92.44 121 MET B CA 1
ATOM 2130 C C . MET B 1 121 ? -27.578 -57.781 -5.035 1 92.44 121 MET B C 1
ATOM 2132 O O . MET B 1 121 ? -28.469 -58.594 -5.242 1 92.44 121 MET B O 1
ATOM 2136 N N . LEU B 1 122 ? -26.297 -58.156 -4.637 1 93.38 122 LEU B N 1
ATOM 2137 C CA . LEU B 1 122 ? -25.922 -59.531 -4.434 1 93.38 122 LEU B CA 1
ATOM 2138 C C . LEU B 1 122 ? -26.672 -60.125 -3.246 1 93.38 122 LEU B C 1
ATOM 2140 O O . LEU B 1 122 ? -27.141 -61.281 -3.311 1 93.38 122 LEU B O 1
ATOM 2144 N N . ALA B 1 123 ? -26.891 -59.344 -2.207 1 90.94 123 ALA B N 1
ATOM 2145 C CA . ALA B 1 123 ? -27.625 -59.781 -1.029 1 90.94 123 ALA B CA 1
ATOM 2146 C C . ALA B 1 123 ? -29.094 -60.031 -1.36 1 90.94 123 ALA B C 1
ATOM 2148 O O . ALA B 1 123 ? -29.688 -61.031 -0.929 1 90.94 123 ALA B O 1
ATOM 2149 N N . GLU B 1 124 ? -29.672 -59.156 -2.123 1 89.62 124 GLU B N 1
ATOM 2150 C CA . GLU B 1 124 ? -31.078 -59.312 -2.537 1 89.62 124 GLU B CA 1
ATOM 2151 C C . GLU B 1 124 ? -31.266 -60.5 -3.447 1 89.62 124 GLU B C 1
ATOM 2153 O O . GLU B 1 124 ? -32.25 -61.25 -3.332 1 89.62 124 GLU B O 1
ATOM 2158 N N . ALA B 1 125 ? -30.219 -60.781 -4.328 1 91 125 ALA B N 1
ATOM 2159 C CA . ALA B 1 125 ? -30.281 -61.938 -5.223 1 91 125 ALA B CA 1
ATOM 2160 C C . ALA B 1 125 ? -30.172 -63.25 -4.438 1 91 125 ALA B C 1
ATOM 2162 O O . ALA B 1 125 ? -30.891 -64.188 -4.715 1 91 125 ALA B O 1
ATOM 2163 N N . ARG B 1 126 ? -29.281 -63.25 -3.465 1 88.56 126 ARG B N 1
ATOM 2164 C CA . ARG B 1 126 ? -29.125 -64.438 -2.621 1 88.56 126 ARG B CA 1
ATOM 2165 C C . ARG B 1 126 ? -30.406 -64.688 -1.841 1 88.56 126 ARG B C 1
ATOM 2167 O O . ARG B 1 126 ? -30.828 -65.875 -1.748 1 88.56 126 ARG B O 1
ATOM 2174 N N . GLN B 1 127 ? -31.109 -63.688 -1.335 1 85.94 127 GLN B N 1
ATOM 2175 C CA . GLN B 1 127 ? -32.375 -63.844 -0.597 1 85.94 127 GLN B CA 1
ATOM 2176 C C . GLN B 1 127 ? -33.5 -64.312 -1.511 1 85.94 127 GLN B C 1
ATOM 2178 O O . GLN B 1 127 ? -34.281 -65.188 -1.116 1 85.94 127 GLN B O 1
ATOM 2183 N N . ALA B 1 128 ? -33.5 -63.969 -2.74 1 88 128 ALA B N 1
ATOM 2184 C CA . ALA B 1 128 ? -34.531 -64.375 -3.697 1 88 128 ALA B CA 1
ATOM 2185 C C . ALA B 1 128 ? -34.344 -65.875 -4.094 1 88 128 ALA B C 1
ATOM 2187 O O . ALA B 1 128 ? -35.344 -66.625 -4.203 1 88 128 ALA B O 1
ATOM 2188 N N . VAL B 1 129 ? -33.125 -66.25 -4.258 1 87.56 129 VAL B N 1
ATOM 2189 C CA . VAL B 1 129 ? -32.812 -67.625 -4.586 1 87.56 129 VAL B CA 1
ATOM 2190 C C . VAL B 1 129 ? -33.156 -68.562 -3.406 1 87.56 129 VAL B C 1
ATOM 2192 O O . VAL B 1 129 ? -33.781 -69.625 -3.588 1 87.56 129 VAL B O 1
ATOM 2195 N N . GLN B 1 130 ? -32.938 -68.125 -2.229 1 84.88 130 GLN B N 1
ATOM 2196 C CA . GLN B 1 130 ? -33.281 -68.875 -1.027 1 84.88 130 GLN B CA 1
ATOM 2197 C C . GLN B 1 130 ? -34.781 -69 -0.831 1 84.88 130 GLN B C 1
ATOM 2199 O O . GLN B 1 130 ? -35.281 -70.062 -0.447 1 84.88 130 GLN B O 1
ATOM 2204 N N . ALA B 1 131 ? -35.625 -68.062 -1.136 1 84.62 131 ALA B N 1
ATOM 2205 C CA . ALA B 1 131 ? -37.094 -68.062 -1.014 1 84.62 131 ALA B CA 1
ATOM 2206 C C . ALA B 1 131 ? -37.719 -68.938 -2.078 1 84.62 131 ALA B C 1
ATOM 2208 O O . ALA B 1 131 ? -38.781 -69.562 -1.833 1 84.62 131 ALA B O 1
ATOM 2209 N N . SER B 1 132 ? -37.25 -69.062 -3.215 1 80.12 132 SER B N 1
ATOM 2210 C CA . SER B 1 132 ? -37.781 -69.875 -4.305 1 80.12 132 SER B CA 1
ATOM 2211 C C . SER B 1 132 ? -37.469 -71.375 -4.086 1 80.12 132 SER B C 1
ATOM 2213 O O . SER B 1 132 ? -38.312 -72.25 -4.359 1 80.12 132 SER B O 1
ATOM 2215 N N . PHE B 1 133 ? -36.5 -71.812 -3.555 1 74.06 133 PHE B N 1
ATOM 2216 C CA . PHE B 1 133 ? -36.156 -73.188 -3.283 1 74.06 133 PHE B CA 1
ATOM 2217 C C . PHE B 1 133 ? -36.719 -73.625 -1.937 1 74.06 133 PHE B C 1
ATOM 2219 O O . PHE B 1 133 ? -36.906 -74.812 -1.71 1 74.06 133 PHE B O 1
ATOM 2226 N N . GLY B 1 134 ? -36.875 -72.875 -1.082 1 65.62 134 GLY B N 1
ATOM 2227 C CA . GLY B 1 134 ? -37.469 -73.25 0.185 1 65.62 134 GLY B CA 1
ATOM 2228 C C . GLY B 1 134 ? -38.938 -73.688 0.058 1 65.62 134 GLY B C 1
ATOM 2229 O O . GLY B 1 134 ? -39.406 -74.562 0.806 1 65.62 134 GLY B O 1
ATOM 2230 N N . ASN B 1 135 ? -39.781 -73.125 -0.766 1 56.69 135 ASN B N 1
ATOM 2231 C CA . ASN B 1 135 ? -41.156 -73.5 -0.929 1 56.69 135 ASN B CA 1
ATOM 2232 C C . ASN B 1 135 ? -41.281 -74.688 -1.878 1 56.69 135 ASN B C 1
ATOM 2234 O O . ASN B 1 135 ? -42.375 -75.25 -2.072 1 56.69 135 ASN B O 1
ATOM 2238 N N . SER B 1 136 ? -40.5 -75.125 -2.748 1 53.03 136 SER B N 1
ATOM 2239 C CA . SER B 1 136 ? -40.625 -76.25 -3.648 1 53.03 136 SER B CA 1
ATOM 2240 C C . SER B 1 136 ? -40.188 -77.562 -2.973 1 53.03 136 SER B C 1
ATOM 2242 O O . SER B 1 136 ? -39 -77.812 -2.799 1 53.03 136 SER B O 1
ATOM 2244 N N . ALA B 1 137 ? -40.875 -78.062 -1.981 1 48.66 137 ALA B N 1
ATOM 2245 C CA . ALA B 1 137 ? -40.812 -79.438 -1.523 1 48.66 137 ALA B CA 1
ATOM 2246 C C . ALA B 1 137 ? -40.938 -80.438 -2.697 1 48.66 137 ALA B C 1
ATOM 2248 O O . ALA B 1 137 ? -41.781 -80.25 -3.566 1 48.66 137 ALA B O 1
ATOM 2249 N N . PRO B 1 138 ? -39.906 -81 -3.098 1 47.47 138 PRO B N 1
ATOM 2250 C CA . PRO B 1 138 ? -40.062 -82.062 -4.082 1 47.47 138 PRO B CA 1
ATOM 2251 C C . PRO B 1 138 ? -41.219 -83 -3.74 1 47.47 138 PRO B C 1
ATOM 2253 O O . PRO B 1 138 ? -41.281 -83.5 -2.637 1 47.47 138 PRO B O 1
ATOM 2256 N N . ALA B 1 139 ? -42.406 -82.812 -4.105 1 43.88 139 ALA B N 1
ATOM 2257 C CA . ALA B 1 139 ? -43.406 -83.875 -4.039 1 43.88 139 ALA B CA 1
ATOM 2258 C C . ALA B 1 139 ? -42.906 -85.188 -4.625 1 43.88 139 ALA B C 1
ATOM 2260 O O . ALA B 1 139 ? -42.531 -85.25 -5.801 1 43.88 139 ALA B O 1
ATOM 2261 N N . GLU B 1 140 ? -42.156 -85.938 -3.893 1 42.31 140 GLU B N 1
ATOM 2262 C CA . GLU B 1 140 ? -41.875 -87.375 -4.16 1 42.31 140 GLU B CA 1
ATOM 2263 C C . GLU B 1 140 ? -43.125 -88.125 -4.602 1 42.31 140 GLU B C 1
ATOM 2265 O O . GLU B 1 140 ? -44.094 -88.25 -3.822 1 42.31 140 GLU B O 1
ATOM 2270 N N . LYS B 1 141 ? -43.688 -87.938 -5.648 1 39.69 141 LYS B N 1
ATOM 2271 C CA . LYS B 1 141 ? -44.688 -88.812 -6.23 1 39.69 141 LYS B CA 1
ATOM 2272 C C . LYS B 1 141 ? -44.219 -90.25 -6.199 1 39.69 141 LYS B C 1
ATOM 2274 O O . LYS B 1 141 ? -43.156 -90.562 -6.738 1 39.69 141 LYS B O 1
ATOM 2279 N N . GLU B 1 142 ? -44.406 -91.188 -5.238 1 39.5 142 GLU B N 1
ATOM 2280 C CA . GLU B 1 142 ? -44.406 -92.562 -4.949 1 39.5 142 GLU B CA 1
ATOM 2281 C C . GLU B 1 142 ? -45.062 -93.375 -6.082 1 39.5 142 GLU B C 1
ATOM 2283 O O . GLU B 1 142 ? -45.156 -94.625 -6.016 1 39.5 142 GLU B O 1
ATOM 2288 N N . GLU B 1 143 ? -45.719 -92.875 -6.961 1 36.28 143 GLU B N 1
ATOM 2289 C CA . GLU B 1 143 ? -46.594 -93.75 -7.676 1 36.28 143 GLU B CA 1
ATOM 2290 C C . GLU B 1 143 ? -45.812 -94.75 -8.523 1 36.28 143 GLU B C 1
ATOM 2292 O O . GLU B 1 143 ? -46.312 -95.875 -8.828 1 36.28 143 GLU B O 1
ATOM 2297 N N . GLU B 1 144 ? -44.812 -94.5 -9.258 1 37.25 144 GLU B N 1
ATOM 2298 C CA . GLU B 1 144 ? -44.719 -95.25 -10.477 1 37.25 144 GLU B CA 1
ATOM 2299 C C . GLU B 1 144 ? -43.969 -96.562 -10.227 1 37.25 144 GLU B C 1
ATOM 2301 O O . GLU B 1 144 ? -43.562 -97.25 -11.172 1 37.25 144 GLU B O 1
ATOM 2306 N N . GLN B 1 145 ? -43.594 -97 -9.055 1 35.41 145 GLN B N 1
ATOM 2307 C CA . GLN B 1 145 ? -42.781 -98.188 -9.039 1 35.41 145 GLN B CA 1
ATOM 2308 C C . GLN B 1 145 ? -43.625 -99.375 -9.477 1 35.41 145 GLN B C 1
ATOM 2310 O O . GLN B 1 145 ? -43.125 -100.5 -9.539 1 35.41 145 GLN B O 1
ATOM 2315 N N . GLN B 1 146 ? -44.906 -99.438 -9.453 1 34.94 146 GLN B N 1
ATOM 2316 C CA . GLN B 1 146 ? -45.562 -100.75 -9.555 1 34.94 146 GLN B CA 1
ATOM 2317 C C . GLN B 1 146 ? -45.312 -101.375 -10.914 1 34.94 146 GLN B C 1
ATOM 2319 O O . GLN B 1 146 ? -45.469 -102.625 -11.062 1 34.94 146 GLN B O 1
ATOM 2324 N N . ALA B 1 147 ? -45.219 -100.75 -11.969 1 38.94 147 ALA B N 1
ATOM 2325 C CA . ALA B 1 147 ? -45.531 -101.438 -13.203 1 38.94 147 ALA B CA 1
ATOM 2326 C C . ALA B 1 147 ? -44.312 -102.312 -13.664 1 38.94 147 ALA B C 1
ATOM 2328 O O . ALA B 1 147 ? -44.438 -103.125 -14.602 1 38.94 147 ALA B O 1
ATOM 2329 N N . ALA B 1 148 ? -43.094 -102.125 -13.188 1 38.34 148 ALA B N 1
ATOM 2330 C CA . ALA B 1 148 ? -42.062 -102.75 -14.031 1 38.34 148 ALA B CA 1
ATOM 2331 C C . ALA B 1 148 ? -41.906 -104.188 -13.695 1 38.34 148 ALA B C 1
ATOM 2333 O O . ALA B 1 148 ? -41 -104.875 -14.219 1 38.34 148 ALA B O 1
ATOM 2334 N N . ASP B 1 149 ? -42.562 -104.812 -12.742 1 36.59 149 ASP B N 1
ATOM 2335 C CA . ASP B 1 149 ? -42.219 -106.188 -12.484 1 36.59 149 ASP B CA 1
ATOM 2336 C C . ASP B 1 149 ? -42.594 -107.062 -13.672 1 36.59 149 ASP B C 1
ATOM 2338 O O . ASP B 1 149 ? -42.344 -108.312 -13.656 1 36.59 149 ASP B O 1
ATOM 2342 N N . ASP B 1 150 ? -43.406 -106.688 -14.57 1 35.72 150 ASP B N 1
ATOM 2343 C CA . ASP B 1 150 ? -44.031 -107.75 -15.375 1 35.72 150 ASP B CA 1
ATOM 2344 C C . ASP B 1 150 ? -43.031 -108.25 -16.422 1 35.72 150 ASP B C 1
ATOM 2346 O O . ASP B 1 150 ? -43.188 -109.375 -16.906 1 35.72 150 ASP B O 1
ATOM 2350 N N . PHE B 1 151 ? -42.094 -107.5 -16.953 1 38.19 151 PHE B N 1
ATOM 2351 C CA . PHE B 1 151 ? -41.688 -107.938 -18.297 1 38.19 151 PHE B CA 1
ATOM 2352 C C . PHE B 1 151 ? -40.562 -108.938 -18.203 1 38.19 151 PHE B C 1
ATOM 2354 O O . PHE B 1 151 ? -39.969 -109.312 -19.219 1 38.19 151 PHE B O 1
ATOM 2361 N N . SER B 1 152 ? -40.062 -109.438 -17.109 1 38.53 152 SER B N 1
ATOM 2362 C CA . SER B 1 152 ? -38.844 -110.25 -17.141 1 38.53 152 SER B CA 1
ATOM 2363 C C . SER B 1 152 ? -39.031 -111.562 -17.875 1 38.53 152 SER B C 1
ATOM 2365 O O . SER B 1 152 ? -38.188 -112.438 -17.844 1 38.53 152 SER B O 1
ATOM 2367 N N . LEU B 1 153 ? -40.125 -112 -18.344 1 32.66 153 LEU B N 1
ATOM 2368 C CA . LEU B 1 153 ? -40.188 -113.438 -18.672 1 32.66 153 LEU B CA 1
ATOM 2369 C C . LEU B 1 153 ? -39.281 -113.75 -19.859 1 32.66 153 LEU B C 1
ATOM 2371 O O . LEU B 1 153 ? -38.656 -114.812 -19.906 1 32.66 153 LEU B O 1
ATOM 2375 N N . ASP B 1 154 ? -39.375 -113.188 -21.016 1 35.25 154 ASP B N 1
ATOM 2376 C CA . ASP B 1 154 ? -39.375 -114 -22.203 1 35.25 154 ASP B CA 1
ATOM 2377 C C . ASP B 1 154 ? -37.969 -114.312 -22.672 1 35.25 154 ASP B C 1
ATOM 2379 O O . ASP B 1 154 ? -37.781 -115.125 -23.578 1 35.25 154 ASP B O 1
ATOM 2383 N N . THR B 1 155 ? -36.875 -113.562 -22.453 1 37.81 155 THR B N 1
ATOM 2384 C CA . THR B 1 155 ? -35.938 -113.625 -23.562 1 37.81 155 THR B CA 1
ATOM 2385 C C . THR B 1 155 ? -35.031 -114.812 -23.469 1 37.81 155 THR B C 1
ATOM 2387 O O . THR B 1 155 ? -34.094 -114.875 -22.656 1 37.81 155 THR B O 1
ATOM 2390 N N . GLY B 1 156 ? -35.5 -116.125 -23.5 1 33.91 156 GLY B N 1
ATOM 2391 C CA . GLY B 1 156 ? -34.875 -117.438 -23.719 1 33.91 156 GLY B CA 1
ATOM 2392 C C . GLY B 1 156 ? -33.906 -117.438 -24.891 1 33.91 156 GLY B C 1
ATOM 2393 O O . GLY B 1 156 ? -33 -118.25 -24.938 1 33.91 156 GLY B O 1
ATOM 2394 N N . LEU B 1 157 ? -34.281 -117.375 -26.281 1 32.78 157 LEU B N 1
ATOM 2395 C CA . LEU B 1 157 ? -33.844 -118.188 -27.422 1 32.78 157 LEU B CA 1
ATOM 2396 C C . LEU B 1 157 ? -32.5 -117.688 -27.953 1 32.78 157 LEU B C 1
ATOM 2398 O O . LEU B 1 157 ? -31.875 -118.375 -28.766 1 32.78 157 LEU B O 1
ATOM 2402 N N . PHE B 1 158 ? -32.094 -116.438 -27.922 1 29.16 158 PHE B N 1
ATOM 2403 C CA . PHE B 1 158 ? -31.125 -116.188 -28.984 1 29.16 158 PHE B CA 1
ATOM 2404 C C . PHE B 1 158 ? -29.875 -117 -28.797 1 29.16 158 PHE B C 1
ATOM 2406 O O . PHE B 1 158 ? -29.438 -117.688 -29.719 1 29.16 158 PHE B O 1
ATOM 2413 N N . GLY B 1 159 ? -28.547 -116.312 -28.953 1 25.92 159 GLY B N 1
ATOM 2414 C CA . GLY B 1 159 ? -27.297 -116.5 -29.672 1 25.92 159 GLY B CA 1
ATOM 2415 C C . GLY B 1 159 ? -26.359 -117.5 -28.984 1 25.92 159 GLY B C 1
ATOM 2416 O O . GLY B 1 159 ? -26.453 -117.688 -27.766 1 25.92 159 GLY B O 1
#

Secondary structure (DSSP, 8-state):
---SSS--HHHHHHHHHTT--SPEEPHHHHHHHHHHHHHHHHHHHHHHHHHHHHTT-SEE-HHHHHHHHHHTT-GGGHHHHHHHHHHHHHHHHHHHHHHHHHHHHHHHHHHHHHHHHHHHHHHHHHHHHHHHHHT-------GGGGGGGGGG--TT---/---SSS--HHHHHHHHHTT--SPEEPHHHHHHHHHHHHHHHHHHHHHHHHHHHHTT-SEE-HHHHHHHHHHTT-GGGHHHHHHHHHHHHHHHHHHHHHHHHHHHHHHHHHHHHHHHHHHHHHHHHHHHHHHHHHS-------GGGGGGGGGGG---S--

Radius of gyration: 53.13 Å; Cα contacts (8 Å, |Δi|>4): 238; chains: 2; bounding box: 78×235×66 Å

pLDDT: mean 77.2, std 22.19, range [21.55, 97.44]

Solvent-accessible surface area (backbone atoms only — not comparable to full-atom values): 17778 Å² total; per-residue (Å²): 134,89,75,61,66,55,62,49,64,68,31,52,46,54,50,36,49,73,56,32,71,95,45,50,71,36,72,62,28,54,47,20,52,42,34,31,43,48,50,50,48,44,51,44,43,41,43,15,46,50,52,21,49,73,68,72,40,63,55,35,46,52,65,35,46,54,53,27,26,55,77,69,69,40,56,86,37,44,63,44,25,50,52,38,48,51,50,53,53,49,50,51,51,51,52,50,50,49,51,52,50,52,50,50,47,53,52,47,51,50,52,49,51,52,48,53,51,50,50,50,54,52,51,54,50,52,53,53,54,52,61,62,53,71,74,62,74,79,77,80,81,81,74,80,74,75,77,74,74,74,76,78,68,78,83,77,66,95,125,137,90,76,61,71,56,61,49,64,68,31,53,46,54,50,37,48,75,55,32,70,93,45,50,72,37,71,60,28,54,47,20,54,42,34,32,44,50,50,51,49,44,50,43,43,41,42,14,45,51,51,23,49,74,69,72,40,63,55,36,48,50,66,34,46,53,52,26,26,55,75,70,69,41,56,86,39,44,65,42,25,50,51,38,47,51,48,53,52,50,50,50,51,51,53,49,50,51,51,50,50,52,52,50,48,52,51,50,52,48,51,50,52,51,48,51,51,52,51,50,53,51,52,53,50,55,53,51,56,52,61,58,56,68,72,59,67,78,77,76,76,78,68,76,72,72,71,71,74,70,72,77,73,71,91,75,77,82,134

Sequence (318 aa):
MSDDLALPKAALDKLIKQHLGSVRASSDLKTAISACCTEMIHMLASQSNGIAEGKKRKIINPEDVIQALKELELEQYIPAAEASMAQVKEAAKVQRQRRANATAQKKAMGTEEMRREQEKMLAEARQAVQASFGNSAPAEKEEEQQAADDFSLDTGLFGMSDDLALPKAALDKLIKQHLGSVRASSDLKTAISACCTEMIHMLASQSNGIAEGKKRKIINPEDVIQALKELELEQYIPAAEASMAQVKEAAKVQRQRRANATAQKKAMGTEEMRREQEKMLAEARQAVQASFGNSAPAEKEEEQQAADDFSLDTGLFG

Nearest PDB structures (foldseek):
  1jfi-assembly1_B  TM=7.084E-01  e=1.954E-07  Homo sapiens
  5y26-assembly1_A  TM=9.175E-01  e=1.100E-05  Schizosaccharomyces pombe 972h-
  7cvo-assembly1_G-2  TM=9.136E-01  e=7.752E-05  Arabidopsis thaliana
  6r0l-assembly1_A  TM=9.058E-01  e=8.487E-04  Oryza sativa
  7xvl-assembly1_X  TM=9.024E-01  e=9.292E-03  Homo sapiens

Foldseek 3Di:
DPPDLFPPLVVLCVVVPVVDDPDDDDPVNSRVVRVVVSVVVVQLVVQQVVVCVVVPHPDRDLVSSCVSCVVVVNNVCNVVSVVVVVVVVVVVVVVVVVVVVVVVVVVVVVVVVVVVVVVVVVVVVVVVVCVVPVVDPPPPDPPDPPDPPDDPPDPPDDD/DPPPQFPPLVVLCVVVPVVDDPDDDDPVNSRVVRVVVSVVCVQLVVQQVVVCVVVPHPDRDLVSSCVSCVVVVNNVCNVVSVVVVVVVVVVVVVVVVVVVVVVVVVVVVVVVVVVVVVVVVVVVVVVVVVVVVVPCDPPPPPPDPPPPPPDPPDDPDDD

Organism: Salpingoeca rosetta (strain ATCC 50818 / BSB-021) (NCBI:txid946362)

InterPro domains:
  IPR003958 Transcription factor CBF/NF-Y/archaeal histone domain [PF00808] (7-69)
  IPR009072 Histone-fold [G3DSA:1.10.20.10] (1-135)
  IPR009072 Histone-fold [SSF47113] (3-131)
  IPR042225 Negative cofactor 2 complex subunit beta [PTHR46138] (2-131)